Protein AF-A0A1X6ZUG3-F1 (afdb_monomer_lite)

Sequence (364 aa):
MKVMSLITLRLLAGAFVFAASTVAAQAQDGYLNTCEPVDIFDECQDLALRYYAGSAPFPYDPERAEALRSTVLKYALAECGLDFSMTDSCGKARDLIVQRYGRILPSTGLVTTGAQELLALRDLTEIGCDQSNPLACIARARFDYDTGMLLYRTQIARQSGDDPAEVTKVYEAEYAAYLGKAKTAAQLYQTRLNEDCNNEETSTCVLRDEMKQLLLDLETNNLRASSVLYPSFLDACLQGQTNNCVKLVSNIATLGLDHLPENGDAPQVVAARFERECKAGNGPACFSVALLLTTQERNSEDFYNLSCQMGVPHGCEAVAWQAYVRYSEAPAPETLAVATSLLQKACNMGRNVPCHVLEHLPAN

pLDDT: mean 87.13, std 14.44, range [37.66, 98.5]

Structure (mmCIF, N/CA/C/O backbone):
data_AF-A0A1X6ZUG3-F1
#
_entry.id   AF-A0A1X6ZUG3-F1
#
loop_
_atom_site.group_PDB
_atom_site.id
_atom_site.type_symbol
_atom_site.label_atom_id
_atom_site.label_alt_id
_atom_site.label_comp_id
_atom_site.label_asym_id
_atom_site.label_entity_id
_atom_site.label_seq_id
_atom_site.pdbx_PDB_ins_code
_atom_site.Cartn_x
_atom_site.Cartn_y
_atom_site.Cartn_z
_atom_site.occupancy
_atom_site.B_iso_or_equiv
_atom_site.auth_seq_id
_atom_site.auth_comp_id
_atom_site.auth_asym_id
_atom_site.auth_atom_id
_atom_site.pdbx_PDB_model_num
ATOM 1 N N . MET A 1 1 ? 44.163 -64.748 -0.783 1.00 42.44 1 MET A N 1
ATOM 2 C CA . MET A 1 1 ? 44.561 -63.880 -1.913 1.00 42.44 1 MET A CA 1
ATOM 3 C C . MET A 1 1 ? 43.567 -64.058 -3.051 1.00 42.44 1 MET A C 1
ATOM 5 O O . MET A 1 1 ? 43.618 -65.067 -3.739 1.00 42.44 1 MET A O 1
ATOM 9 N N . LYS A 1 2 ? 42.626 -63.123 -3.208 1.00 40.62 2 LYS A N 1
ATOM 10 C CA . LYS A 1 2 ? 41.785 -62.988 -4.404 1.00 40.62 2 LYS A CA 1
ATOM 11 C C . LYS A 1 2 ? 41.587 -61.496 -4.646 1.00 40.62 2 LYS A C 1
ATOM 13 O O . LYS A 1 2 ? 41.140 -60.776 -3.762 1.00 40.62 2 LYS A O 1
ATOM 18 N N . VAL A 1 3 ? 42.046 -61.073 -5.814 1.00 40.16 3 VAL A N 1
ATOM 19 C CA . VAL A 1 3 ? 42.086 -59.704 -6.324 1.00 40.16 3 VAL A CA 1
ATOM 20 C C . VAL A 1 3 ? 40.660 -59.289 -6.696 1.00 40.16 3 VAL A C 1
ATOM 22 O O . VAL A 1 3 ? 40.028 -59.980 -7.493 1.00 40.16 3 VAL A O 1
ATOM 25 N N . MET A 1 4 ? 40.146 -58.197 -6.119 1.00 40.03 4 MET A N 1
ATOM 26 C CA . MET A 1 4 ? 38.913 -57.553 -6.590 1.00 40.03 4 MET A CA 1
ATOM 27 C C . MET A 1 4 ? 39.253 -56.479 -7.623 1.00 40.03 4 MET A C 1
ATOM 29 O O . MET A 1 4 ? 40.158 -55.668 -7.446 1.00 40.03 4 MET A O 1
ATOM 33 N N . SER A 1 5 ? 38.523 -56.572 -8.727 1.00 50.97 5 SER A N 1
ATOM 34 C CA . SER A 1 5 ? 38.675 -55.858 -9.986 1.00 50.97 5 SER A CA 1
ATOM 35 C C . SER A 1 5 ? 38.064 -54.453 -9.904 1.00 50.97 5 SER A C 1
ATOM 37 O O . SER A 1 5 ? 36.947 -54.298 -9.411 1.00 50.97 5 SER A O 1
ATOM 39 N N . LEU A 1 6 ? 38.795 -53.443 -10.393 1.00 42.34 6 LEU A N 1
ATOM 40 C CA . LEU A 1 6 ? 38.289 -52.088 -10.623 1.00 42.34 6 LEU A CA 1
ATOM 41 C C . LEU A 1 6 ? 37.300 -52.102 -11.797 1.00 42.34 6 LEU A C 1
ATOM 43 O O . LEU A 1 6 ? 37.685 -52.387 -12.931 1.00 42.34 6 LEU A O 1
ATOM 47 N N . ILE A 1 7 ? 36.046 -51.733 -11.532 1.00 48.62 7 ILE A N 1
ATOM 48 C CA . ILE A 1 7 ? 35.046 -51.447 -12.564 1.00 48.62 7 ILE A CA 1
ATOM 49 C C . ILE A 1 7 ? 35.116 -49.961 -12.924 1.00 48.62 7 ILE A C 1
ATOM 51 O O . ILE A 1 7 ? 35.068 -49.076 -12.074 1.00 48.62 7 ILE A O 1
ATOM 55 N N . THR A 1 8 ? 35.255 -49.726 -14.222 1.00 42.12 8 THR A N 1
ATOM 56 C CA . THR A 1 8 ? 35.372 -48.445 -14.914 1.00 42.12 8 THR A CA 1
ATOM 57 C C . THR A 1 8 ? 34.005 -47.752 -14.975 1.00 42.12 8 THR A C 1
ATOM 59 O O . THR A 1 8 ? 33.073 -48.279 -15.581 1.00 42.12 8 THR A O 1
ATOM 62 N N . LEU A 1 9 ? 33.874 -46.563 -14.379 1.00 40.09 9 LEU A N 1
ATOM 63 C CA . LEU A 1 9 ? 32.670 -45.732 -14.473 1.00 40.09 9 LEU A CA 1
ATOM 64 C C . LEU A 1 9 ? 32.754 -44.867 -15.745 1.00 40.09 9 LEU A C 1
ATOM 66 O O . LEU A 1 9 ? 33.581 -43.962 -15.840 1.00 40.09 9 LEU A O 1
ATOM 70 N N . ARG A 1 10 ? 31.932 -45.181 -16.754 1.00 43.72 10 ARG A N 1
ATOM 71 C CA . ARG A 1 10 ? 31.784 -44.380 -17.980 1.00 43.72 10 ARG A CA 1
ATOM 72 C C . ARG A 1 10 ? 30.875 -43.176 -17.714 1.00 43.72 10 ARG A C 1
ATOM 74 O O . ARG A 1 10 ? 29.725 -43.345 -17.323 1.00 43.72 10 ARG A O 1
ATOM 81 N N . LEU A 1 11 ? 31.400 -41.982 -17.988 1.00 38.03 11 LEU A N 1
ATOM 82 C CA . LEU A 1 11 ? 30.669 -40.720 -18.109 1.00 38.03 11 LEU A CA 1
ATOM 83 C C . LEU A 1 11 ? 29.661 -40.794 -19.269 1.00 38.03 11 LEU A C 1
ATOM 85 O O . LEU A 1 11 ? 30.057 -40.945 -20.424 1.00 38.03 11 LEU A O 1
ATOM 89 N N . LEU A 1 12 ? 28.372 -40.652 -18.961 1.00 38.16 12 LEU A N 1
ATOM 90 C CA . LEU A 1 12 ? 27.320 -40.319 -19.921 1.00 38.16 12 LEU A CA 1
ATOM 91 C C . LEU A 1 12 ? 26.983 -38.835 -19.747 1.00 38.16 12 LEU A C 1
ATOM 93 O O . LEU A 1 12 ? 26.253 -38.456 -18.836 1.00 38.16 12 LEU A O 1
ATOM 97 N N . ALA A 1 13 ? 27.540 -37.999 -20.621 1.00 37.66 13 ALA A N 1
ATOM 98 C CA . ALA A 1 13 ? 27.093 -36.627 -20.815 1.00 37.66 13 ALA A CA 1
ATOM 99 C C . ALA A 1 13 ? 25.800 -36.661 -21.646 1.00 37.66 13 ALA A C 1
ATOM 101 O O . ALA A 1 13 ? 25.836 -36.760 -22.871 1.00 37.66 13 ALA A O 1
ATOM 102 N N . GLY A 1 14 ? 24.655 -36.664 -20.963 1.00 39.09 14 GLY A N 1
ATOM 103 C CA . GLY A 1 14 ? 23.343 -36.503 -21.582 1.00 39.09 14 GLY A CA 1
ATOM 104 C C . GLY A 1 14 ? 23.053 -35.024 -21.825 1.00 39.09 14 GLY A C 1
ATOM 105 O O . GLY A 1 14 ? 23.041 -34.232 -20.886 1.00 39.09 14 GLY A O 1
ATOM 106 N N . ALA A 1 15 ? 22.830 -34.657 -23.084 1.00 39.66 15 ALA A N 1
ATOM 107 C CA . ALA A 1 15 ? 22.363 -33.336 -23.477 1.00 39.66 15 ALA A CA 1
ATOM 108 C C . ALA A 1 15 ? 20.931 -33.109 -22.959 1.00 39.66 15 ALA A C 1
ATOM 110 O O . ALA A 1 15 ? 19.980 -33.693 -23.477 1.00 39.66 15 ALA A O 1
ATOM 111 N N . PHE A 1 16 ? 20.775 -32.259 -21.943 1.00 40.53 16 PHE A N 1
ATOM 112 C CA . PHE A 1 16 ? 19.480 -31.693 -21.567 1.00 40.53 16 PHE A CA 1
ATOM 113 C C . PHE A 1 16 ? 19.162 -30.538 -22.519 1.00 40.53 16 PHE A C 1
ATOM 115 O O . PHE A 1 16 ? 19.679 -29.431 -22.380 1.00 40.53 16 PHE A O 1
ATOM 122 N N . VAL A 1 17 ? 18.321 -30.808 -23.515 1.00 39.44 17 VAL A N 1
ATOM 123 C CA . VAL A 1 17 ? 17.670 -29.765 -24.311 1.00 39.44 17 VAL A CA 1
ATOM 124 C C . VAL A 1 17 ? 16.507 -29.235 -23.475 1.00 39.44 17 VAL A C 1
ATOM 126 O O . VAL A 1 17 ? 15.520 -29.935 -23.258 1.00 39.44 17 VAL A O 1
ATOM 129 N N . PHE A 1 18 ? 16.647 -28.014 -22.961 1.00 39.56 18 PHE A N 1
ATOM 130 C CA . PHE A 1 18 ? 15.593 -27.311 -22.235 1.00 39.56 18 PHE A CA 1
ATOM 131 C C . PHE A 1 18 ? 14.437 -26.972 -23.187 1.00 39.56 18 PHE A C 1
ATOM 133 O O . PHE A 1 18 ? 14.522 -26.039 -23.982 1.00 39.56 18 PHE A O 1
ATOM 140 N N . ALA A 1 19 ? 13.333 -27.710 -23.083 1.00 43.97 19 ALA A N 1
ATOM 141 C CA . ALA A 1 19 ? 12.034 -27.298 -23.605 1.00 43.97 19 ALA A CA 1
ATOM 142 C C . ALA A 1 19 ? 11.442 -26.217 -22.676 1.00 43.97 19 ALA A C 1
ATOM 144 O O . ALA A 1 19 ? 10.581 -26.496 -21.849 1.00 43.97 19 ALA A O 1
ATOM 145 N N . ALA A 1 20 ? 11.964 -24.989 -22.752 1.00 47.78 20 ALA A N 1
ATOM 146 C CA . ALA A 1 20 ? 11.570 -23.881 -21.871 1.00 47.78 20 ALA A CA 1
ATOM 147 C C . ALA A 1 20 ? 10.331 -23.097 -22.357 1.00 47.78 20 ALA A C 1
ATOM 149 O O . ALA A 1 20 ? 9.843 -22.222 -21.650 1.00 47.78 20 ALA A O 1
ATOM 150 N N . SER A 1 21 ? 9.800 -23.387 -23.548 1.00 47.16 21 SER A N 1
ATOM 151 C CA . SER A 1 21 ? 8.773 -22.553 -24.190 1.00 47.16 21 SER A CA 1
ATOM 152 C C . SER A 1 21 ? 7.318 -22.957 -23.916 1.00 47.16 21 SER A C 1
ATOM 154 O O . SER A 1 21 ? 6.428 -22.165 -24.204 1.00 47.16 21 SER A O 1
ATOM 156 N N . THR A 1 22 ? 7.035 -24.132 -23.341 1.00 47.56 22 THR A N 1
ATOM 157 C CA . THR A 1 22 ? 5.644 -24.576 -23.092 1.00 47.56 22 THR A CA 1
ATOM 158 C C . THR A 1 22 ? 5.130 -24.297 -21.679 1.00 47.56 22 THR A C 1
ATOM 160 O O . THR A 1 22 ? 3.924 -24.332 -21.464 1.00 47.56 22 THR A O 1
ATOM 163 N N . VAL A 1 23 ? 6.007 -23.990 -20.717 1.00 49.47 23 VAL A N 1
ATOM 164 C CA . VAL A 1 23 ? 5.601 -23.726 -19.320 1.00 49.47 23 VAL A CA 1
ATOM 165 C C . VAL A 1 23 ? 5.046 -22.305 -19.149 1.00 49.47 23 VAL A C 1
ATOM 167 O O . VAL A 1 23 ? 4.127 -22.096 -18.366 1.00 49.47 23 VAL A O 1
ATOM 170 N N . ALA A 1 24 ? 5.536 -21.336 -19.930 1.00 49.69 24 ALA A N 1
ATOM 171 C CA . ALA A 1 24 ? 5.098 -19.941 -19.834 1.00 49.69 24 ALA A CA 1
ATOM 172 C C . ALA A 1 24 ? 3.637 -19.730 -20.284 1.00 49.69 24 ALA A C 1
ATOM 174 O O . ALA A 1 24 ? 2.916 -18.951 -19.669 1.00 49.69 24 ALA A O 1
ATOM 175 N N . ALA A 1 25 ? 3.176 -20.462 -21.305 1.00 51.16 25 ALA A N 1
ATOM 176 C CA . ALA A 1 25 ? 1.808 -20.328 -21.815 1.00 51.16 25 ALA A CA 1
ATOM 177 C C . ALA A 1 25 ? 0.754 -20.915 -20.856 1.00 51.16 25 ALA A C 1
ATOM 179 O O . ALA A 1 25 ? -0.305 -20.329 -20.679 1.00 51.16 25 ALA A O 1
ATOM 180 N N . GLN A 1 26 ? 1.052 -22.031 -20.178 1.00 50.94 26 GLN A N 1
ATOM 181 C CA . GLN A 1 26 ? 0.139 -22.606 -19.177 1.00 50.94 26 GLN A CA 1
ATOM 182 C C . GLN A 1 26 ? 0.082 -21.800 -17.873 1.00 50.94 26 GLN A C 1
ATOM 184 O O . GLN A 1 26 ? -0.910 -21.885 -17.156 1.00 50.94 26 GLN A O 1
ATOM 189 N N . ALA A 1 27 ? 1.119 -21.017 -17.564 1.00 52.41 27 ALA A N 1
ATOM 190 C CA . ALA A 1 27 ? 1.093 -20.115 -16.419 1.00 52.41 27 ALA A CA 1
ATOM 191 C C . ALA A 1 27 ? 0.122 -18.941 -16.654 1.00 52.41 27 ALA A C 1
ATOM 193 O O . ALA A 1 27 ? -0.611 -18.579 -15.740 1.00 52.41 27 ALA A O 1
ATOM 194 N N . GLN A 1 28 ? 0.039 -18.404 -17.880 1.00 53.06 28 GLN A N 1
ATOM 195 C CA . GLN A 1 28 ? -0.823 -17.258 -18.214 1.00 53.06 28 GLN A CA 1
ATOM 196 C C . GLN A 1 28 ? -2.326 -17.534 -18.038 1.00 53.06 28 GLN A C 1
ATOM 198 O O . GLN A 1 28 ? -3.043 -16.656 -17.558 1.00 53.06 28 GLN A O 1
ATOM 203 N N . ASP A 1 29 ? -2.793 -18.758 -18.308 1.00 57.91 29 ASP A N 1
ATOM 204 C CA . ASP A 1 29 ? -4.196 -19.144 -18.072 1.00 57.91 29 ASP A CA 1
ATOM 205 C C . ASP A 1 29 ? -4.592 -19.084 -16.584 1.00 57.91 29 ASP A C 1
ATOM 207 O O . ASP A 1 29 ? -5.758 -18.857 -16.256 1.00 57.91 29 ASP A O 1
ATOM 211 N N . GLY A 1 30 ? -3.622 -19.239 -15.673 1.00 61.00 30 GLY A N 1
ATOM 212 C CA . GLY A 1 30 ? -3.831 -19.088 -14.233 1.00 61.00 30 GLY A CA 1
ATOM 213 C C . GLY A 1 30 ? -3.997 -17.631 -13.792 1.00 61.00 30 GLY A C 1
ATOM 214 O O . GLY A 1 30 ? -4.792 -17.363 -12.896 1.00 61.00 30 GLY A O 1
ATOM 215 N N . TYR A 1 31 ? -3.307 -16.689 -14.444 1.00 63.59 31 TYR A N 1
ATOM 216 C CA . TYR A 1 31 ? -3.290 -15.269 -14.059 1.00 63.59 31 TYR A CA 1
ATOM 217 C C . TYR A 1 31 ? -4.442 -14.448 -14.642 1.00 63.59 31 TYR A C 1
ATOM 219 O O . TYR A 1 31 ? -4.745 -13.374 -14.130 1.00 63.59 31 TYR A O 1
ATOM 227 N N . LEU A 1 32 ? -5.149 -14.961 -15.653 1.00 58.78 32 LEU A N 1
ATOM 228 C CA . LEU A 1 32 ? -6.260 -14.258 -16.306 1.00 58.78 32 LEU A CA 1
ATOM 229 C C . LEU A 1 32 ? -7.333 -13.750 -15.319 1.00 58.78 32 LEU A C 1
ATOM 231 O O . LEU A 1 32 ? -7.985 -12.751 -15.604 1.00 58.78 32 LEU A O 1
ATOM 235 N N . ASN A 1 33 ? -7.482 -14.339 -14.128 1.00 60.38 33 ASN A N 1
ATOM 236 C CA . ASN A 1 33 ? -8.426 -13.855 -13.107 1.00 60.38 33 ASN A CA 1
ATOM 237 C C . ASN A 1 33 ? 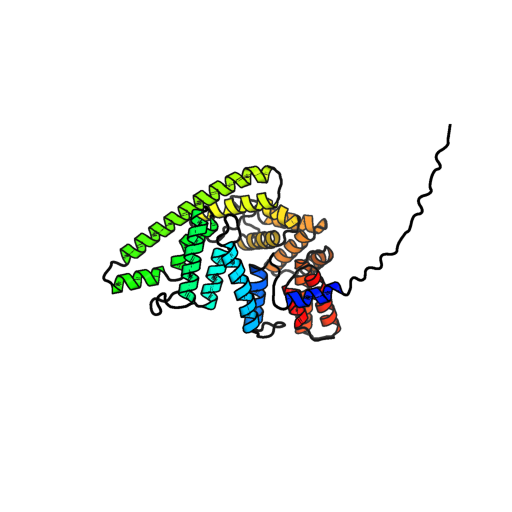-7.851 -13.773 -11.687 1.00 60.38 33 ASN A C 1
ATOM 239 O O . ASN A 1 33 ? -8.613 -13.681 -10.724 1.00 60.38 33 ASN A O 1
ATOM 243 N N . THR A 1 34 ? -6.532 -13.838 -11.525 1.00 70.06 34 THR A N 1
ATOM 244 C CA . THR A 1 34 ? -5.915 -13.855 -10.194 1.00 70.06 34 THR A CA 1
ATOM 245 C C . THR A 1 34 ? -4.658 -13.017 -10.192 1.00 70.06 34 THR A C 1
ATOM 247 O O . THR A 1 34 ? -3.954 -12.986 -11.194 1.00 70.06 34 THR A O 1
ATOM 250 N N . CYS A 1 35 ? -4.323 -12.432 -9.051 1.00 76.62 35 CYS A N 1
ATOM 251 C CA . CYS A 1 35 ? -2.963 -11.962 -8.825 1.00 76.62 35 CYS A CA 1
ATOM 252 C C . CYS A 1 35 ? -2.270 -12.880 -7.832 1.00 76.62 35 CYS A C 1
ATOM 254 O O . CYS A 1 35 ? -2.907 -13.567 -7.025 1.00 76.62 35 CYS A O 1
ATOM 256 N N . GLU A 1 36 ? -0.949 -12.892 -7.920 1.00 72.94 36 GLU A N 1
ATOM 257 C CA . GLU A 1 36 ? -0.111 -13.661 -7.020 1.00 72.94 36 GLU A CA 1
ATOM 258 C C . GLU A 1 36 ? -0.268 -13.172 -5.560 1.00 72.94 36 GLU A C 1
ATOM 260 O O . GLU A 1 36 ? -0.398 -11.967 -5.330 1.00 72.94 36 GLU A O 1
ATOM 265 N N . PRO A 1 37 ? -0.256 -14.070 -4.551 1.00 64.44 37 PRO A N 1
ATOM 266 C CA . PRO A 1 37 ? -0.504 -13.696 -3.155 1.00 64.44 37 PRO A CA 1
ATOM 267 C C . PRO A 1 37 ? 0.488 -12.680 -2.575 1.00 64.44 37 PRO A C 1
ATOM 269 O O . PRO A 1 37 ? 0.145 -11.970 -1.636 1.00 64.44 37 PRO A O 1
ATOM 272 N N . VAL A 1 38 ? 1.711 -12.620 -3.112 1.00 68.69 38 VAL A N 1
ATOM 273 C CA . VAL A 1 38 ? 2.834 -11.880 -2.511 1.00 68.69 38 VAL A CA 1
ATOM 274 C C . VAL A 1 38 ? 2.621 -10.361 -2.547 1.00 68.69 38 VAL A C 1
ATOM 276 O O . VAL A 1 38 ? 2.962 -9.691 -1.579 1.00 68.69 38 VAL A O 1
ATOM 279 N N . ASP A 1 39 ? 1.973 -9.836 -3.592 1.00 75.25 39 ASP A N 1
ATOM 280 C CA . ASP A 1 39 ? 1.662 -8.403 -3.752 1.00 75.25 39 ASP A CA 1
ATOM 281 C C . ASP A 1 39 ? 0.156 -8.168 -3.990 1.00 75.25 39 ASP A C 1
ATOM 283 O O . ASP A 1 39 ? -0.266 -7.199 -4.629 1.00 75.25 39 ASP A O 1
ATOM 287 N N . ILE A 1 40 ? -0.679 -9.068 -3.452 1.00 83.00 40 ILE A N 1
ATOM 288 C CA . ILE A 1 40 ? -2.124 -9.116 -3.710 1.00 83.00 40 ILE A CA 1
ATOM 289 C C . ILE A 1 40 ? -2.836 -7.802 -3.398 1.00 83.00 40 ILE A C 1
ATOM 291 O O . ILE A 1 40 ? -3.798 -7.449 -4.068 1.00 83.00 40 ILE A O 1
ATOM 295 N N . PHE A 1 41 ? -2.386 -7.056 -2.394 1.00 85.38 41 PHE A N 1
ATOM 296 C CA . PHE A 1 41 ? -3.057 -5.821 -2.024 1.00 85.38 41 PHE A CA 1
ATOM 297 C C . PHE A 1 41 ? -2.824 -4.705 -3.028 1.00 85.38 41 PHE A C 1
ATOM 299 O O . PHE A 1 41 ? -3.785 -4.100 -3.485 1.00 85.38 41 PHE A O 1
ATOM 306 N N . ASP A 1 42 ? -1.568 -4.433 -3.362 1.00 85.81 42 ASP A N 1
ATOM 307 C CA . ASP A 1 42 ? -1.231 -3.223 -4.101 1.00 85.81 42 ASP A CA 1
ATOM 308 C C . ASP A 1 42 ? -1.388 -3.465 -5.611 1.00 85.81 42 ASP A C 1
ATOM 310 O O . ASP A 1 42 ? -2.009 -2.655 -6.301 1.00 85.81 42 ASP A O 1
ATOM 314 N N . GLU A 1 43 ? -0.948 -4.622 -6.126 1.00 89.19 43 GLU A N 1
ATOM 315 C CA . GLU A 1 43 ? -1.065 -4.933 -7.555 1.00 89.19 43 GLU A CA 1
ATOM 316 C C . GLU A 1 43 ? -2.500 -5.271 -7.978 1.00 89.19 43 GLU A C 1
ATOM 318 O O . GLU A 1 43 ? -2.980 -4.726 -8.974 1.00 89.19 43 GLU A O 1
ATOM 323 N N . CYS A 1 44 ? -3.230 -6.125 -7.243 1.00 90.81 44 CYS A N 1
ATOM 324 C CA . CYS A 1 44 ? -4.612 -6.431 -7.640 1.00 90.81 44 CYS A CA 1
ATOM 325 C C . CYS A 1 44 ? -5.526 -5.221 -7.517 1.00 90.81 44 CYS A C 1
ATOM 327 O O . CYS A 1 44 ? -6.456 -5.081 -8.311 1.00 90.81 44 CYS A O 1
ATOM 329 N N . GLN A 1 45 ? -5.328 -4.385 -6.495 1.00 90.38 45 GLN A N 1
ATOM 330 C CA . GLN A 1 45 ? -6.156 -3.201 -6.325 1.00 90.38 45 GLN A CA 1
ATOM 331 C C . GLN A 1 45 ? -5.896 -2.198 -7.453 1.00 90.38 45 GLN A C 1
ATOM 333 O O . GLN A 1 45 ? -6.863 -1.652 -7.990 1.00 90.38 45 GLN A O 1
ATOM 338 N N . ASP A 1 46 ? -4.634 -2.011 -7.860 1.00 91.75 46 ASP A N 1
ATOM 339 C CA . ASP A 1 46 ? -4.282 -1.204 -9.035 1.00 91.75 46 ASP A CA 1
ATOM 340 C C . ASP A 1 46 ? -4.918 -1.776 -10.313 1.00 91.75 46 ASP A C 1
ATOM 342 O O . ASP A 1 46 ? -5.604 -1.062 -11.045 1.00 91.75 46 ASP A O 1
ATOM 346 N N . LEU A 1 47 ? -4.805 -3.087 -10.545 1.00 93.81 47 LEU A N 1
ATOM 347 C CA . LEU A 1 47 ? -5.445 -3.762 -11.680 1.00 93.81 47 LEU A CA 1
ATOM 348 C C . LEU A 1 47 ? -6.965 -3.587 -11.683 1.00 93.81 47 LEU A C 1
ATOM 350 O O . LEU A 1 47 ? -7.548 -3.216 -12.703 1.00 93.81 47 LEU A O 1
ATOM 354 N N . ALA A 1 48 ? -7.616 -3.800 -10.540 1.00 93.69 48 ALA A N 1
ATOM 355 C CA . ALA A 1 48 ? -9.051 -3.609 -10.408 1.00 93.69 48 ALA A CA 1
ATOM 356 C C . ALA A 1 48 ? -9.460 -2.161 -10.696 1.00 93.69 48 ALA A C 1
ATOM 358 O O . ALA A 1 48 ? -10.492 -1.922 -11.322 1.00 93.69 48 ALA A O 1
ATOM 359 N N . LEU A 1 49 ? -8.663 -1.181 -10.260 1.00 93.56 49 LEU A N 1
ATOM 360 C CA . LEU A 1 49 ? -8.901 0.223 -10.572 1.00 93.56 49 LEU A CA 1
ATOM 361 C C . LEU A 1 49 ? -8.766 0.494 -12.075 1.00 93.56 49 LEU A C 1
ATOM 363 O O . LEU A 1 49 ? -9.619 1.180 -12.635 1.00 93.56 49 LEU A O 1
ATOM 367 N N . ARG A 1 50 ? -7.752 -0.069 -12.738 1.00 95.12 50 ARG A N 1
ATOM 368 C CA . ARG A 1 50 ? -7.532 0.096 -14.184 1.00 95.12 50 ARG A CA 1
ATOM 369 C C . ARG A 1 50 ? -8.660 -0.498 -15.021 1.00 95.12 50 ARG A C 1
ATOM 371 O O . ARG A 1 50 ? -9.165 0.202 -15.895 1.00 95.12 50 ARG A O 1
ATOM 378 N N . TYR A 1 51 ? -9.106 -1.719 -14.717 1.00 95.81 51 TYR A N 1
ATOM 379 C CA . TYR A 1 51 ? -10.266 -2.336 -15.379 1.00 95.81 51 TYR A CA 1
ATOM 380 C C . TYR A 1 51 ? -11.561 -1.567 -15.104 1.00 95.81 51 TYR A C 1
ATOM 382 O O . TYR A 1 51 ? -12.362 -1.351 -16.009 1.00 95.81 51 TYR A O 1
ATOM 390 N N . TYR A 1 52 ? -11.752 -1.083 -13.875 1.00 94.94 52 TYR A N 1
ATOM 391 C CA . TYR A 1 52 ? -12.906 -0.252 -13.541 1.00 94.94 52 TYR A CA 1
ATOM 392 C C . TYR A 1 52 ? -12.883 1.106 -14.261 1.00 94.94 52 TYR A C 1
ATOM 394 O O . TYR A 1 52 ? -13.936 1.657 -14.558 1.00 94.94 52 TYR A O 1
ATOM 402 N N . ALA A 1 53 ? -11.706 1.669 -14.534 1.00 96.00 53 ALA A N 1
ATOM 403 C CA . ALA A 1 53 ? -11.567 2.946 -15.229 1.00 96.00 53 ALA A CA 1
ATOM 404 C C . ALA A 1 53 ? -11.541 2.812 -16.763 1.00 96.00 53 ALA A C 1
ATOM 406 O O . ALA A 1 53 ? -11.790 3.797 -17.455 1.00 96.00 53 ALA A O 1
ATOM 407 N N . GLY A 1 54 ? -11.237 1.625 -17.300 1.00 96.12 54 GLY A N 1
ATOM 408 C CA . GLY A 1 54 ? -10.941 1.448 -18.724 1.00 96.12 54 GLY A CA 1
ATOM 409 C C . GLY A 1 54 ? -9.680 2.199 -19.161 1.00 96.12 54 GLY A C 1
ATOM 410 O O . GLY A 1 54 ? -9.635 2.776 -20.249 1.00 96.12 54 GLY A O 1
ATOM 411 N N . SER A 1 55 ? -8.675 2.263 -18.283 1.00 93.88 55 SER A N 1
ATOM 412 C CA . SER A 1 55 ? -7.418 2.963 -18.553 1.00 93.88 55 SER A CA 1
ATOM 413 C C . SER A 1 55 ? -6.580 2.165 -19.547 1.00 93.88 55 SER A C 1
ATOM 415 O O . SER A 1 55 ? -6.014 1.144 -19.169 1.00 93.88 55 SER A O 1
ATOM 417 N N . ALA A 1 56 ? -6.458 2.633 -20.794 1.00 93.06 56 ALA A N 1
ATOM 418 C CA . ALA A 1 56 ? -5.697 1.942 -21.839 1.00 93.06 56 ALA A CA 1
ATOM 419 C C . ALA A 1 56 ? -4.308 1.473 -21.339 1.00 93.06 56 ALA A C 1
ATOM 421 O O . ALA A 1 56 ? -3.598 2.253 -20.697 1.00 93.06 56 ALA A O 1
ATOM 422 N N . PRO A 1 57 ? -3.893 0.225 -21.628 1.00 94.25 57 PRO A N 1
ATOM 423 C CA . PRO A 1 57 ? -4.525 -0.744 -22.534 1.00 94.25 57 PRO A CA 1
ATOM 424 C C . PRO A 1 57 ? -5.677 -1.548 -21.916 1.00 94.25 57 PRO A C 1
ATOM 426 O O . PRO A 1 57 ? -6.284 -2.354 -22.609 1.00 94.25 57 PRO A O 1
ATOM 429 N N . PHE A 1 58 ? -5.992 -1.349 -20.637 1.00 95.06 58 PHE A N 1
ATOM 430 C CA . PHE A 1 58 ? -7.036 -2.107 -19.960 1.00 95.06 58 PHE A CA 1
ATOM 431 C C . PHE A 1 58 ? -8.420 -1.676 -20.473 1.00 95.06 58 PHE A C 1
ATOM 433 O O . PHE A 1 58 ? -8.745 -0.486 -20.401 1.00 95.06 58 PHE A O 1
ATOM 440 N N . PRO A 1 59 ? -9.252 -2.600 -20.989 1.00 95.50 59 PRO A N 1
ATOM 441 C CA . PRO A 1 59 ? -10.626 -2.281 -21.345 1.00 95.50 59 PRO A CA 1
ATOM 442 C C . PRO A 1 59 ? -11.441 -1.961 -20.088 1.00 95.50 59 PRO A C 1
ATOM 444 O O . PRO A 1 59 ? -11.100 -2.381 -18.981 1.00 95.50 59 PRO A O 1
ATOM 447 N N . TYR A 1 60 ? -12.544 -1.231 -20.263 1.00 97.00 60 TYR A N 1
ATOM 448 C CA . TYR A 1 60 ? -13.532 -1.088 -19.198 1.00 97.00 60 TYR A CA 1
ATOM 449 C C . TYR A 1 60 ? -14.205 -2.444 -18.956 1.00 97.00 60 TYR A C 1
ATOM 451 O O . TYR A 1 60 ? -14.978 -2.910 -19.793 1.00 97.00 60 TYR A O 1
ATOM 459 N N . ASP A 1 61 ? -13.892 -3.065 -17.822 1.00 96.12 61 ASP A N 1
ATOM 460 C CA . ASP A 1 61 ? -14.385 -4.384 -17.421 1.00 96.12 61 ASP A CA 1
ATOM 461 C C . ASP A 1 61 ? -14.733 -4.377 -15.918 1.00 96.12 61 ASP A C 1
ATOM 463 O O . ASP A 1 61 ? -13.908 -4.721 -15.061 1.00 96.12 61 ASP A O 1
ATOM 467 N N . PRO A 1 62 ? -15.946 -3.921 -15.555 1.00 94.69 62 PRO A N 1
ATOM 468 C CA . PRO A 1 62 ? -16.351 -3.813 -14.158 1.00 94.69 62 PRO A CA 1
ATOM 469 C C . PRO A 1 62 ? -16.537 -5.179 -13.482 1.00 94.69 62 PRO A C 1
ATOM 471 O O . PRO A 1 62 ? -16.376 -5.263 -12.266 1.00 94.69 62 PRO A O 1
ATOM 474 N N . GLU A 1 63 ? -16.849 -6.241 -14.233 1.00 94.12 63 GLU A N 1
ATOM 475 C CA . GLU A 1 63 ? -17.001 -7.593 -13.681 1.00 94.12 63 GLU A CA 1
ATOM 476 C C . GLU A 1 63 ? -15.643 -8.156 -13.256 1.00 94.12 63 GLU A C 1
ATOM 478 O O . GLU A 1 63 ? -15.492 -8.628 -12.126 1.00 94.12 63 GLU A O 1
ATOM 483 N N . ARG A 1 64 ? -14.623 -8.024 -14.111 1.00 93.06 64 ARG A N 1
ATOM 484 C CA . ARG A 1 64 ? -13.252 -8.425 -13.779 1.00 93.06 64 ARG A CA 1
ATOM 485 C C . ARG A 1 64 ? -12.660 -7.579 -12.659 1.00 93.06 64 ARG A C 1
ATOM 487 O O . ARG A 1 64 ? -12.032 -8.121 -11.750 1.00 93.06 64 ARG A O 1
ATOM 494 N N . ALA A 1 65 ? -12.905 -6.267 -12.670 1.00 93.06 65 ALA A N 1
ATOM 495 C CA . ALA A 1 65 ? -12.519 -5.390 -11.567 1.00 93.06 65 ALA A CA 1
ATOM 496 C C . ALA A 1 65 ? -13.128 -5.846 -10.229 1.00 93.06 65 ALA A C 1
ATOM 498 O O . ALA A 1 65 ? -12.441 -5.861 -9.206 1.00 93.06 65 ALA A O 1
ATOM 499 N N . GLU A 1 66 ? -14.402 -6.244 -10.229 1.00 91.75 66 GLU A N 1
ATOM 500 C CA . GLU A 1 66 ? -15.086 -6.738 -9.035 1.00 91.75 66 GLU A CA 1
ATOM 501 C C . GLU A 1 66 ? -14.561 -8.108 -8.579 1.00 91.75 66 GLU A C 1
ATOM 503 O O . GLU A 1 66 ? -14.382 -8.329 -7.380 1.00 91.75 66 GLU A O 1
ATOM 508 N N . ALA A 1 67 ? -14.234 -9.009 -9.510 1.00 91.44 67 ALA A N 1
ATOM 509 C CA . ALA A 1 67 ? -13.606 -10.293 -9.192 1.00 91.44 67 ALA A CA 1
ATOM 510 C C . ALA A 1 67 ? -12.234 -10.111 -8.513 1.00 91.44 67 ALA A C 1
ATOM 512 O O . ALA A 1 67 ? -11.947 -10.753 -7.495 1.00 91.44 67 ALA A O 1
ATOM 513 N N . LEU A 1 68 ? -11.415 -9.184 -9.023 1.00 91.25 68 LEU A N 1
ATOM 514 C CA . LEU A 1 68 ? -10.134 -8.815 -8.418 1.00 91.25 68 LEU A CA 1
ATOM 515 C C . LEU A 1 68 ? -10.336 -8.212 -7.019 1.00 91.25 68 LEU A C 1
ATOM 517 O O . LEU A 1 68 ? -9.752 -8.709 -6.058 1.00 91.25 68 LEU A O 1
ATOM 521 N N . ARG A 1 69 ? -11.227 -7.220 -6.857 1.00 91.38 69 ARG A N 1
ATOM 522 C CA . ARG A 1 69 ? -11.538 -6.621 -5.538 1.00 91.38 69 ARG A CA 1
ATOM 523 C C . ARG A 1 69 ? -12.035 -7.646 -4.529 1.00 91.38 69 ARG A C 1
ATOM 525 O O . ARG A 1 69 ? -11.598 -7.628 -3.383 1.00 91.38 69 ARG A O 1
ATOM 532 N N . SER A 1 70 ? -12.923 -8.545 -4.946 1.00 90.81 70 SER A N 1
ATOM 533 C CA . SER A 1 70 ? -13.448 -9.610 -4.089 1.00 90.81 70 SER A CA 1
ATOM 534 C C . SER A 1 70 ? -12.343 -10.576 -3.644 1.00 90.81 70 SER A C 1
ATOM 536 O O . SER A 1 70 ? -12.347 -11.031 -2.500 1.00 90.81 70 SER A O 1
ATOM 538 N N . THR A 1 71 ? -11.357 -10.840 -4.507 1.00 90.00 71 THR A N 1
ATOM 539 C CA . THR A 1 71 ? -10.173 -11.643 -4.167 1.00 90.00 71 THR A CA 1
ATOM 540 C C . THR A 1 71 ? -9.298 -10.941 -3.126 1.00 90.00 71 THR A C 1
ATOM 542 O O . THR A 1 71 ? -8.968 -11.553 -2.108 1.00 90.00 71 THR A O 1
ATOM 545 N N . VAL A 1 72 ? -9.004 -9.646 -3.313 1.00 91.00 72 VAL A N 1
ATOM 546 C CA . VAL A 1 72 ? -8.249 -8.848 -2.329 1.00 91.00 72 VAL A CA 1
ATOM 547 C C . VAL A 1 72 ? -8.989 -8.777 -0.999 1.00 91.00 72 VAL A C 1
ATOM 549 O O . VAL A 1 72 ? -8.389 -9.022 0.040 1.00 91.00 72 VAL A O 1
ATOM 552 N N . LEU A 1 73 ? -10.297 -8.502 -1.013 1.00 90.81 73 LEU A N 1
ATOM 553 C CA . LEU A 1 73 ? -11.108 -8.415 0.201 1.00 90.81 73 LEU A CA 1
ATOM 554 C C . LEU A 1 73 ? -11.109 -9.737 0.975 1.00 90.81 73 LEU A C 1
ATOM 556 O O . LEU A 1 73 ? -10.933 -9.740 2.191 1.00 90.81 73 LEU A O 1
ATOM 560 N N . LYS A 1 74 ? -11.259 -10.870 0.281 1.00 91.00 74 LYS A N 1
ATOM 561 C CA . LYS A 1 74 ? -11.195 -12.195 0.909 1.00 91.00 74 LYS A CA 1
ATOM 562 C C . LYS A 1 74 ? -9.851 -12.423 1.604 1.00 91.00 74 LYS A C 1
ATOM 564 O O . LYS A 1 74 ? -9.833 -12.935 2.721 1.00 91.00 74 LYS A O 1
ATOM 569 N N . TYR A 1 75 ? -8.749 -12.050 0.958 1.00 89.62 75 TYR A N 1
ATOM 570 C CA . TYR A 1 75 ? -7.411 -12.166 1.536 1.00 89.62 75 TYR A CA 1
ATOM 571 C C . TYR A 1 75 ? -7.223 -11.213 2.728 1.00 89.62 75 TYR A C 1
ATOM 573 O O . TYR A 1 75 ? -6.781 -11.633 3.793 1.00 89.62 75 TYR A O 1
ATOM 581 N N . ALA A 1 76 ? -7.673 -9.963 2.590 1.00 89.69 76 ALA A N 1
ATOM 582 C CA . ALA A 1 76 ? -7.654 -8.946 3.637 1.00 89.69 76 ALA A CA 1
ATOM 583 C C . ALA A 1 76 ? -8.378 -9.410 4.913 1.00 89.69 76 ALA A C 1
ATOM 585 O O . ALA A 1 76 ? -7.854 -9.282 6.018 1.00 89.69 76 ALA A O 1
ATOM 586 N N . LEU A 1 77 ? -9.571 -9.993 4.755 1.00 89.81 77 LEU A N 1
ATOM 587 C CA . LEU A 1 77 ? -10.367 -10.539 5.856 1.00 89.81 77 LEU A CA 1
ATOM 588 C C . LEU A 1 77 ? -9.700 -11.755 6.505 1.00 89.81 77 LEU A C 1
ATOM 590 O O . LEU A 1 77 ? -9.744 -11.887 7.727 1.00 89.81 77 LEU A O 1
ATOM 594 N N . ALA A 1 78 ? -9.086 -12.628 5.703 1.00 89.12 78 ALA A N 1
ATOM 595 C CA . ALA A 1 78 ? -8.378 -13.799 6.208 1.00 89.12 78 ALA A CA 1
ATOM 596 C C . ALA A 1 78 ? -7.145 -13.411 7.037 1.00 89.12 78 ALA A C 1
ATOM 598 O O . ALA A 1 78 ? -6.895 -14.040 8.060 1.00 89.12 78 ALA A O 1
ATOM 599 N N . GLU A 1 79 ? -6.406 -12.375 6.628 1.00 87.81 79 GLU A N 1
ATOM 600 C CA . GLU A 1 79 ? -5.225 -11.899 7.354 1.00 87.81 79 GLU A CA 1
ATOM 601 C C . GLU A 1 79 ? -5.548 -11.008 8.554 1.00 87.81 79 GLU A C 1
ATOM 603 O O . GLU A 1 79 ? -4.832 -11.063 9.547 1.00 87.81 79 GLU A O 1
ATOM 608 N N . CYS A 1 80 ? -6.630 -10.223 8.511 1.00 86.75 80 CYS A N 1
ATOM 609 C CA . CYS A 1 80 ? -6.973 -9.270 9.574 1.00 86.75 80 CYS A CA 1
ATOM 610 C C . CYS A 1 80 ? -7.071 -9.910 10.978 1.00 86.75 80 CYS A C 1
ATOM 612 O O . CYS A 1 80 ? -6.771 -9.265 11.981 1.00 86.75 80 CYS A O 1
ATOM 614 N N . GLY A 1 81 ? -7.474 -11.182 11.054 1.00 76.19 81 GLY A N 1
ATOM 615 C CA . GLY A 1 81 ? -7.579 -11.935 12.308 1.00 76.19 81 GLY A CA 1
ATOM 616 C C . GLY A 1 81 ? -6.349 -12.773 12.669 1.00 76.19 81 GLY A C 1
ATOM 617 O O . GLY A 1 81 ? -6.426 -13.550 13.617 1.00 76.19 81 GLY A O 1
ATOM 618 N N . LEU A 1 82 ? -5.254 -12.693 11.908 1.00 82.44 82 LEU A N 1
ATOM 619 C CA . LEU A 1 82 ? -4.044 -13.457 12.201 1.00 82.44 82 LEU A CA 1
ATOM 620 C C . LEU A 1 82 ? -3.166 -12.708 13.207 1.00 82.44 82 LEU A C 1
ATOM 622 O O . LEU A 1 82 ? -2.953 -11.498 13.120 1.00 82.44 82 LEU A O 1
ATOM 626 N N . ASP A 1 83 ? -2.608 -13.471 14.142 1.00 60.97 83 ASP A N 1
ATOM 627 C CA . ASP A 1 83 ? -1.859 -12.987 15.309 1.00 60.97 83 ASP A CA 1
ATOM 628 C C . ASP A 1 83 ? -0.581 -12.190 14.926 1.00 60.97 83 ASP A C 1
ATOM 630 O O . ASP A 1 83 ? -0.068 -11.399 15.712 1.00 60.97 83 ASP A O 1
ATOM 634 N N . PHE A 1 84 ? -0.100 -12.303 13.676 1.00 67.50 84 PHE A N 1
ATOM 635 C CA . PHE A 1 84 ? 1.215 -11.785 13.263 1.00 67.50 84 PHE A CA 1
ATOM 636 C C . PHE A 1 84 ? 1.277 -11.056 11.908 1.00 67.50 84 PHE A C 1
ATOM 638 O O . PHE A 1 84 ? 2.379 -10.746 11.452 1.00 67.50 84 PHE A O 1
ATOM 645 N N . SER A 1 85 ? 0.156 -10.772 11.229 1.00 67.56 85 SER A N 1
ATOM 646 C CA . SER A 1 85 ? 0.237 -10.049 9.949 1.00 67.56 85 SER A CA 1
ATOM 647 C C . SER A 1 85 ? 0.546 -8.567 10.192 1.00 67.56 85 SER A C 1
ATOM 649 O O . SER A 1 85 ? -0.260 -7.833 10.759 1.00 67.56 85 SER A O 1
ATOM 651 N N . MET A 1 86 ? 1.724 -8.126 9.753 1.00 70.25 86 MET A N 1
ATOM 652 C CA . MET A 1 86 ? 2.145 -6.717 9.780 1.00 70.25 86 MET A CA 1
ATOM 653 C C . MET A 1 86 ? 1.649 -5.923 8.564 1.00 70.25 86 MET A C 1
ATOM 655 O O . MET A 1 86 ? 1.905 -4.730 8.416 1.00 70.25 86 MET A O 1
ATOM 659 N N . THR A 1 87 ? 0.901 -6.588 7.695 1.00 78.19 87 THR A N 1
ATOM 660 C CA . THR A 1 87 ? 0.076 -5.962 6.678 1.00 78.19 87 THR A CA 1
ATOM 661 C C . THR A 1 87 ? -1.111 -5.284 7.369 1.00 78.19 87 THR A C 1
ATOM 663 O O . THR A 1 87 ? -1.763 -5.874 8.231 1.00 78.19 87 THR A O 1
ATOM 666 N N . ASP A 1 88 ? -1.421 -4.034 7.003 1.00 85.62 88 ASP A N 1
ATOM 667 C CA . ASP A 1 88 ? -2.653 -3.342 7.429 1.00 85.62 88 ASP A CA 1
ATOM 668 C C . ASP A 1 88 ? -3.891 -3.954 6.736 1.00 85.62 88 ASP A C 1
ATOM 670 O O . ASP A 1 88 ? -4.701 -3.271 6.113 1.00 85.62 88 ASP A O 1
ATOM 674 N N . SER A 1 89 ? -4.022 -5.281 6.779 1.00 89.88 89 SER A N 1
ATOM 675 C CA . SER A 1 89 ? -5.052 -6.046 6.078 1.00 89.88 89 SER A CA 1
ATOM 676 C C . SER A 1 89 ? -6.444 -5.701 6.591 1.00 89.88 89 SER A C 1
ATOM 678 O O . SER A 1 89 ? -7.382 -5.619 5.804 1.00 89.88 89 SER A O 1
ATOM 680 N N . CYS A 1 90 ? -6.579 -5.390 7.882 1.00 90.81 90 CYS A N 1
ATOM 681 C CA . CYS A 1 90 ? -7.821 -4.866 8.442 1.00 90.81 90 CYS A CA 1
ATOM 682 C C . CYS A 1 90 ? -8.202 -3.498 7.856 1.00 90.81 90 CYS A C 1
ATOM 684 O O . CYS A 1 90 ? -9.352 -3.304 7.453 1.00 90.81 90 CYS A O 1
ATOM 686 N N . GLY A 1 91 ? -7.257 -2.550 7.793 1.00 89.88 91 GLY A N 1
ATOM 687 C CA . GLY A 1 91 ? -7.483 -1.239 7.187 1.00 89.88 91 GLY A CA 1
ATOM 688 C C . GLY A 1 91 ? -7.825 -1.355 5.703 1.00 89.88 91 GLY A C 1
ATOM 689 O O . GLY A 1 91 ? -8.820 -0.784 5.254 1.00 89.88 91 GLY A O 1
ATOM 690 N N . LYS A 1 92 ? -7.085 -2.187 4.961 1.00 90.50 92 LYS A N 1
ATOM 691 C CA . LYS A 1 92 ? -7.345 -2.468 3.541 1.00 90.50 92 LYS A CA 1
ATOM 692 C C . LYS A 1 92 ? -8.716 -3.123 3.322 1.00 90.50 92 LYS A C 1
ATOM 694 O O . LYS A 1 92 ? -9.453 -2.695 2.436 1.00 90.50 92 LYS A O 1
ATOM 699 N N . ALA A 1 93 ? -9.106 -4.100 4.148 1.00 92.25 93 ALA A N 1
ATOM 700 C CA . ALA A 1 93 ? -10.439 -4.709 4.100 1.00 92.25 93 ALA A CA 1
ATOM 701 C C . ALA A 1 93 ? -11.538 -3.657 4.299 1.00 92.25 93 ALA A C 1
ATOM 703 O O . ALA A 1 93 ? -12.486 -3.596 3.516 1.00 92.25 93 ALA A O 1
ATOM 704 N N . ARG A 1 94 ? -11.388 -2.789 5.310 1.00 93.75 94 ARG A N 1
ATOM 705 C CA . ARG A 1 94 ? -12.332 -1.696 5.587 1.00 93.75 94 ARG A CA 1
ATOM 706 C C . ARG A 1 94 ? -12.480 -0.796 4.367 1.00 93.75 94 ARG A C 1
ATOM 708 O O . ARG A 1 94 ? -13.605 -0.517 3.957 1.00 93.75 94 ARG A O 1
ATOM 715 N N . ASP A 1 95 ? -11.367 -0.351 3.796 1.00 91.19 95 ASP A N 1
ATOM 716 C CA . ASP A 1 95 ? -11.370 0.595 2.681 1.00 91.19 95 ASP A CA 1
ATOM 717 C C . ASP A 1 95 ? -12.027 -0.007 1.434 1.00 91.19 95 ASP A C 1
ATOM 719 O O . ASP A 1 95 ? -12.812 0.672 0.773 1.00 91.19 95 ASP A O 1
ATOM 723 N N . LEU A 1 96 ? -11.805 -1.299 1.170 1.00 90.62 96 LEU A N 1
ATOM 724 C CA . LEU A 1 96 ? -12.469 -2.029 0.086 1.00 90.62 96 LEU A CA 1
ATOM 725 C C . LEU A 1 96 ? -13.984 -2.151 0.306 1.00 90.62 96 LEU A C 1
ATOM 727 O O . LEU A 1 96 ? -14.754 -1.899 -0.622 1.00 90.62 96 LEU A O 1
ATOM 731 N N . ILE A 1 97 ? -14.431 -2.483 1.523 1.00 92.25 97 ILE A N 1
ATOM 732 C CA . ILE A 1 97 ? -15.867 -2.568 1.847 1.00 92.25 97 ILE A CA 1
ATOM 733 C C . ILE A 1 97 ? -16.521 -1.185 1.705 1.00 92.25 97 ILE A C 1
ATOM 735 O O . ILE A 1 97 ? -17.578 -1.060 1.083 1.00 92.25 97 ILE A O 1
ATOM 739 N N . VAL A 1 98 ? -15.878 -0.127 2.214 1.00 91.44 98 VAL A N 1
ATOM 740 C CA . VAL A 1 98 ? -16.374 1.255 2.096 1.00 91.44 98 VAL A CA 1
ATOM 741 C C . VAL A 1 98 ? -16.395 1.722 0.640 1.00 91.44 98 VAL A C 1
ATOM 743 O O . VAL A 1 98 ? -17.351 2.377 0.231 1.00 91.44 98 VAL A O 1
ATOM 746 N N . GLN A 1 99 ? -15.386 1.384 -0.164 1.00 88.69 99 GLN A N 1
ATOM 747 C CA . GLN A 1 99 ? -15.369 1.703 -1.592 1.00 88.69 99 GLN A CA 1
ATOM 748 C C . GLN A 1 99 ? -16.514 1.003 -2.338 1.00 88.69 99 GLN A C 1
ATOM 750 O O . GLN A 1 99 ? -17.114 1.600 -3.232 1.00 88.69 99 GLN A O 1
ATOM 755 N N . ARG A 1 100 ? -16.823 -0.248 -1.971 1.00 89.31 100 ARG A N 1
ATOM 756 C CA . ARG A 1 100 ? -17.842 -1.073 -2.633 1.00 89.31 100 ARG A CA 1
ATOM 757 C C . ARG A 1 100 ? -19.272 -0.698 -2.247 1.00 89.31 100 ARG A C 1
ATOM 759 O O . ARG A 1 100 ? -20.136 -0.633 -3.117 1.00 89.31 100 ARG A O 1
ATOM 766 N N . TYR A 1 101 ? -19.533 -0.462 -0.964 1.00 91.69 101 TYR A N 1
ATOM 767 C CA . TYR A 1 101 ? -20.897 -0.292 -0.445 1.00 91.69 101 TYR A CA 1
ATOM 768 C C . TYR A 1 101 ? -21.178 1.087 0.153 1.00 91.69 101 TYR A C 1
ATOM 770 O O . TYR A 1 101 ? -22.319 1.381 0.515 1.00 91.69 101 TYR A O 1
ATOM 778 N N . GLY A 1 102 ? -20.162 1.940 0.255 1.00 90.19 102 GLY A N 1
ATOM 779 C CA . GLY A 1 102 ? -20.239 3.202 0.975 1.00 90.19 102 GLY A CA 1
ATOM 780 C C . GLY A 1 102 ? -20.087 3.036 2.489 1.00 90.19 102 GLY A C 1
ATOM 781 O O . GLY A 1 102 ? -19.847 1.954 3.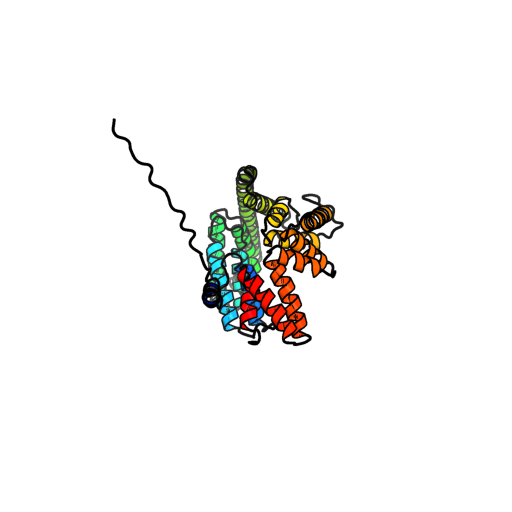023 1.00 90.19 102 GLY A O 1
ATOM 782 N N . ARG A 1 103 ? -20.215 4.161 3.195 1.00 90.06 103 ARG A N 1
ATOM 783 C CA . ARG A 1 103 ? -20.216 4.210 4.664 1.00 90.06 103 ARG A CA 1
ATOM 784 C C . ARG A 1 103 ? -21.595 3.854 5.218 1.00 90.06 103 ARG A C 1
ATOM 786 O O . ARG A 1 103 ? -22.602 3.951 4.519 1.00 90.06 103 ARG A O 1
ATOM 793 N N . ILE A 1 104 ? -21.650 3.525 6.503 1.00 87.56 104 ILE A N 1
ATOM 794 C CA . ILE A 1 104 ? -22.907 3.339 7.227 1.00 87.56 104 ILE A CA 1
ATOM 795 C C . ILE A 1 104 ? -23.600 4.695 7.342 1.00 87.56 104 ILE A C 1
ATOM 797 O O . ILE A 1 104 ? -23.061 5.647 7.912 1.00 87.56 104 ILE A O 1
ATOM 801 N N . LEU A 1 105 ? -24.804 4.783 6.779 1.00 86.88 105 LEU A N 1
ATOM 802 C CA . LEU A 1 105 ? -25.623 5.986 6.825 1.00 86.88 105 LEU A CA 1
ATOM 803 C C . LEU A 1 105 ? -26.686 5.862 7.921 1.00 86.88 105 LEU A C 1
ATOM 805 O O . LEU A 1 105 ? -27.342 4.820 8.025 1.00 86.88 105 LEU A O 1
ATOM 809 N N . PRO A 1 106 ? -26.956 6.937 8.685 1.00 84.75 106 PRO A N 1
ATOM 810 C CA . PRO A 1 106 ? -28.024 6.920 9.679 1.00 84.75 106 PRO A CA 1
ATOM 811 C C . PRO A 1 106 ? -29.414 6.616 9.097 1.00 84.75 106 PRO A C 1
ATOM 813 O O . PRO A 1 106 ? -30.266 6.087 9.802 1.00 84.75 106 PRO A O 1
ATOM 816 N N . SER A 1 107 ? -29.647 6.929 7.817 1.00 83.75 107 SER A N 1
ATOM 817 C CA . SER A 1 107 ? -30.926 6.710 7.128 1.00 83.75 107 SER A CA 1
ATOM 818 C C . SER A 1 107 ? -31.187 5.253 6.742 1.00 83.75 107 SER A C 1
ATOM 820 O O . SER A 1 107 ? -32.341 4.836 6.714 1.00 83.75 107 SER A O 1
ATOM 822 N N . THR A 1 108 ? -30.141 4.486 6.426 1.00 83.19 108 T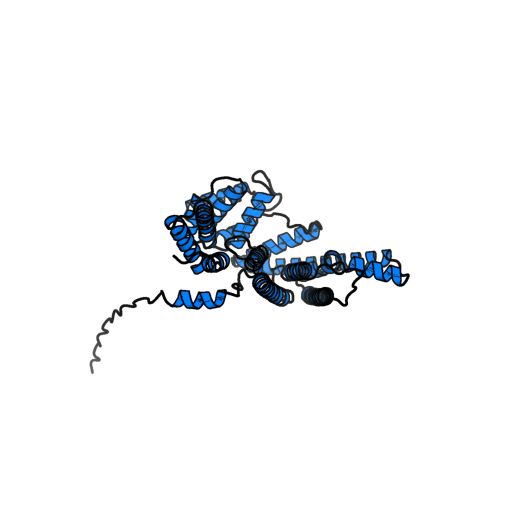HR A N 1
ATOM 823 C CA . THR A 1 108 ? -30.258 3.078 6.011 1.00 83.19 108 THR A CA 1
ATOM 824 C C . THR A 1 108 ? -30.060 2.109 7.172 1.00 83.19 108 THR A C 1
ATOM 826 O O . THR A 1 108 ? -30.445 0.947 7.074 1.00 83.19 108 THR A O 1
ATOM 829 N N . GLY A 1 109 ? -29.459 2.577 8.270 1.00 84.94 109 GLY A N 1
ATOM 830 C CA . GLY A 1 109 ? -29.161 1.770 9.447 1.00 84.94 109 GLY A CA 1
ATOM 831 C C . GLY A 1 109 ? -28.180 0.628 9.169 1.00 84.94 109 GLY A C 1
ATOM 832 O O . GLY A 1 109 ? -27.382 0.692 8.234 1.00 84.94 109 GLY A O 1
ATOM 833 N N . LEU A 1 110 ? -28.247 -0.422 9.996 1.00 88.50 110 LEU A N 1
ATOM 834 C CA . LEU A 1 110 ? -27.322 -1.566 9.962 1.00 88.50 110 LEU A CA 1
ATOM 835 C C . LEU A 1 110 ? -27.796 -2.735 9.085 1.00 88.50 110 LEU A C 1
ATOM 837 O O . LEU A 1 110 ? -27.170 -3.786 9.084 1.00 88.50 110 LEU A O 1
ATOM 841 N N . VAL A 1 111 ? -28.911 -2.602 8.364 1.00 88.12 111 VAL A N 1
ATOM 842 C CA . VAL A 1 111 ? -29.524 -3.730 7.630 1.00 88.12 111 VAL A CA 1
ATOM 843 C C . VAL A 1 111 ? -28.967 -3.929 6.218 1.00 88.12 111 VAL A C 1
ATOM 845 O O . VAL A 1 111 ? -29.342 -4.883 5.542 1.00 88.12 111 VAL A O 1
ATOM 848 N N . THR A 1 112 ? -28.095 -3.037 5.745 1.00 90.88 112 THR A N 1
ATOM 849 C CA . THR A 1 112 ? -27.479 -3.163 4.419 1.00 90.88 112 THR A CA 1
ATOM 850 C C . THR A 1 112 ? -26.359 -4.202 4.436 1.00 90.88 112 THR A C 1
ATOM 852 O O . THR A 1 112 ? -25.699 -4.396 5.457 1.00 90.88 112 THR A O 1
ATOM 855 N N . THR A 1 113 ? -26.094 -4.837 3.290 1.00 90.31 113 THR A N 1
ATOM 856 C CA . THR A 1 113 ? -24.968 -5.775 3.138 1.00 90.31 113 THR A CA 1
ATOM 857 C C . THR A 1 113 ? -23.643 -5.138 3.553 1.00 90.31 113 THR A C 1
ATOM 859 O O . THR A 1 113 ? -22.921 -5.715 4.356 1.00 90.31 113 THR A O 1
ATOM 862 N N . GLY A 1 114 ? -23.368 -3.908 3.101 1.00 89.75 114 GLY A N 1
ATOM 863 C CA . GLY A 1 114 ? -22.154 -3.182 3.480 1.00 89.75 114 GLY A CA 1
ATOM 864 C C . GLY A 1 114 ? -22.037 -2.937 4.984 1.00 89.75 114 GLY A C 1
ATOM 865 O O . GLY A 1 114 ? -20.962 -3.114 5.545 1.00 89.75 114 GLY A O 1
ATOM 866 N N . ALA A 1 115 ? -23.135 -2.595 5.668 1.00 90.62 115 ALA A N 1
ATOM 867 C CA . ALA A 1 115 ? -23.110 -2.434 7.120 1.00 90.62 115 ALA A CA 1
ATOM 868 C C . ALA A 1 115 ? -22.827 -3.760 7.841 1.00 90.62 115 ALA A C 1
ATOM 870 O O . ALA A 1 115 ? -22.064 -3.770 8.801 1.00 90.62 115 ALA A O 1
ATOM 871 N N . GLN A 1 116 ? -23.394 -4.874 7.371 1.00 92.94 116 GLN A N 1
ATOM 872 C CA . GLN A 1 116 ? -23.137 -6.201 7.941 1.00 92.94 116 GLN A CA 1
ATOM 873 C C . GLN A 1 116 ? -21.686 -6.653 7.724 1.00 92.94 116 GLN A C 1
ATOM 875 O O . GLN A 1 116 ? -21.064 -7.148 8.659 1.00 92.94 116 GLN A O 1
ATOM 880 N N . GLU A 1 117 ? -21.118 -6.431 6.536 1.00 92.12 117 GLU A N 1
ATOM 881 C CA . GLU A 1 117 ? -19.703 -6.724 6.266 1.00 92.12 117 GLU A CA 1
ATOM 882 C C . GLU A 1 117 ? -18.764 -5.866 7.123 1.00 92.12 117 GLU A C 1
ATOM 884 O O . GLU A 1 117 ? -17.794 -6.374 7.683 1.00 92.12 117 GLU A O 1
ATOM 889 N N . LEU A 1 118 ? -19.081 -4.578 7.285 1.00 93.38 118 LEU A N 1
ATOM 890 C CA . LEU A 1 118 ? -18.357 -3.691 8.189 1.00 93.38 118 LEU A CA 1
ATOM 891 C C . LEU A 1 118 ? -18.436 -4.205 9.636 1.00 93.38 118 LEU A C 1
ATOM 893 O O . LEU A 1 118 ? -17.406 -4.341 10.288 1.00 93.38 118 LEU A O 1
ATOM 897 N N . LEU A 1 119 ? -19.618 -4.555 10.143 1.00 91.88 119 LEU A N 1
ATOM 898 C CA . LEU A 1 119 ? -19.748 -5.101 11.498 1.00 91.88 119 LEU A CA 1
ATOM 899 C C . LEU A 1 119 ? -18.957 -6.405 11.684 1.00 91.88 119 LEU A C 1
ATOM 901 O O . LEU A 1 119 ? -18.262 -6.542 12.685 1.00 91.88 119 LEU A O 1
ATOM 905 N N . ALA A 1 120 ? -18.978 -7.311 10.705 1.00 92.00 120 ALA A N 1
ATOM 906 C CA . ALA A 1 120 ? -18.166 -8.526 10.748 1.00 92.00 120 ALA A CA 1
ATOM 907 C C . ALA A 1 120 ? -16.657 -8.214 10.782 1.00 92.00 120 ALA A C 1
ATOM 909 O O . ALA A 1 120 ? -15.915 -8.824 11.551 1.00 92.00 120 ALA A O 1
ATOM 910 N N . LEU A 1 121 ? -16.195 -7.232 9.997 1.00 94.12 121 LEU A N 1
ATOM 911 C CA . LEU A 1 121 ? -14.807 -6.768 10.052 1.00 94.12 121 LEU A CA 1
ATOM 912 C C . LEU A 1 121 ? -14.470 -6.143 11.413 1.00 94.12 121 LEU A C 1
ATOM 914 O O . LEU A 1 121 ? -13.381 -6.374 11.934 1.00 94.12 121 LEU A O 1
ATOM 918 N N . ARG A 1 122 ? -15.394 -5.390 12.018 1.00 94.62 122 ARG A N 1
ATOM 919 C CA . ARG A 1 122 ? -15.212 -4.847 13.369 1.00 94.62 122 ARG A CA 1
ATOM 920 C C . ARG A 1 122 ? -14.958 -5.967 14.376 1.00 94.62 122 ARG A C 1
ATOM 922 O O . ARG A 1 122 ? -13.993 -5.876 15.132 1.00 94.62 122 ARG A O 1
ATOM 929 N N . ASP A 1 123 ? -15.768 -7.021 14.348 1.00 93.94 123 ASP A N 1
ATOM 930 C CA . ASP A 1 123 ? -15.617 -8.170 15.246 1.00 93.94 123 ASP A CA 1
ATOM 931 C C . ASP A 1 123 ? -14.267 -8.878 15.025 1.00 93.94 123 ASP A C 1
ATOM 933 O O . ASP A 1 123 ? -13.580 -9.218 15.989 1.00 93.94 123 ASP A O 1
ATOM 937 N N . LEU A 1 124 ? -13.817 -9.014 13.770 1.00 93.12 124 LEU A N 1
ATOM 938 C CA . LEU A 1 124 ? -12.485 -9.549 13.451 1.00 93.12 124 LEU A CA 1
ATOM 939 C C . LEU A 1 124 ? -11.350 -8.680 14.011 1.00 93.12 124 LEU A C 1
ATOM 941 O O . LEU A 1 124 ? -10.415 -9.214 14.608 1.00 93.12 124 LEU A O 1
ATOM 945 N N . THR A 1 125 ? -11.433 -7.352 13.871 1.00 94.00 125 THR A N 1
ATOM 946 C CA . THR A 1 125 ? -10.419 -6.439 14.433 1.00 94.00 125 THR A CA 1
ATOM 947 C C . THR A 1 125 ? -10.369 -6.499 15.959 1.00 94.00 125 THR A C 1
ATOM 949 O O . THR A 1 125 ? -9.304 -6.340 16.553 1.00 94.00 125 THR A O 1
ATOM 952 N N . GLU A 1 126 ? -11.507 -6.755 16.606 1.00 94.69 126 GLU A N 1
ATOM 953 C CA . GLU A 1 126 ? -11.589 -6.920 18.055 1.00 94.69 126 GLU A CA 1
ATOM 954 C C . GLU A 1 126 ? -10.911 -8.219 18.506 1.00 94.69 126 GLU A C 1
ATOM 956 O O . GLU A 1 126 ? -10.056 -8.173 19.389 1.00 94.69 126 GLU A O 1
ATOM 961 N N . ILE A 1 127 ? -11.186 -9.338 17.823 1.00 92.75 127 ILE A N 1
ATOM 962 C CA . ILE A 1 127 ? -10.513 -10.626 18.060 1.00 92.75 127 ILE A CA 1
ATOM 963 C C . ILE A 1 127 ? -8.996 -10.492 17.881 1.00 92.75 127 ILE A C 1
ATOM 965 O O . ILE A 1 127 ? -8.240 -10.903 18.761 1.00 92.75 127 ILE A O 1
ATOM 969 N N . GLY A 1 128 ? -8.542 -9.887 16.778 1.00 91.75 128 GLY A N 1
ATOM 970 C CA . GLY A 1 128 ? -7.114 -9.672 16.531 1.00 91.75 128 GLY A CA 1
ATOM 971 C C . GLY A 1 128 ? -6.473 -8.771 17.590 1.00 91.75 128 GLY A C 1
ATOM 972 O O . GLY A 1 128 ? -5.367 -9.039 18.057 1.00 91.75 128 GLY A O 1
ATOM 973 N N . CYS A 1 129 ? -7.181 -7.733 18.043 1.00 93.81 129 CYS A N 1
ATOM 974 C CA . CYS A 1 129 ? -6.685 -6.869 19.109 1.00 93.81 129 CYS A CA 1
ATOM 975 C C . CYS A 1 129 ? -6.566 -7.598 20.455 1.00 93.81 129 CYS A C 1
ATOM 977 O O . CYS A 1 129 ? -5.595 -7.397 21.185 1.00 93.81 129 CYS A O 1
ATOM 979 N N . ASP A 1 130 ? -7.519 -8.469 20.787 1.00 93.69 130 ASP A N 1
ATOM 980 C CA . ASP A 1 130 ? -7.460 -9.283 22.004 1.00 93.69 130 ASP A CA 1
ATOM 981 C C . ASP A 1 130 ? -6.354 -10.352 21.943 1.00 93.69 130 ASP A C 1
ATOM 983 O O . ASP A 1 130 ? -5.823 -10.750 22.980 1.00 93.69 130 ASP A O 1
ATOM 987 N N . GLN A 1 131 ? -5.922 -10.737 20.739 1.00 92.12 131 GLN A N 1
ATOM 988 C CA . GLN A 1 131 ? -4.704 -11.522 20.495 1.00 92.12 131 GLN A CA 1
ATOM 989 C C . GLN A 1 131 ? -3.421 -10.675 20.533 1.00 92.12 131 GLN A C 1
ATOM 991 O O . GLN A 1 131 ? -2.332 -11.169 20.287 1.00 92.12 131 GLN A O 1
ATOM 996 N N . SER A 1 132 ? -3.511 -9.404 20.930 1.00 92.62 132 SER A N 1
ATOM 997 C CA . SER A 1 132 ? -2.394 -8.457 20.963 1.00 92.62 132 SER A CA 1
ATOM 998 C C . SER A 1 132 ? -1.841 -8.074 19.588 1.00 92.62 132 SER A C 1
ATOM 1000 O O . SER A 1 132 ? -0.725 -7.577 19.540 1.00 92.62 132 SER A O 1
ATOM 1002 N N . ASN A 1 133 ? -2.572 -8.216 18.477 1.00 91.75 133 ASN A N 1
ATOM 1003 C CA . ASN A 1 133 ? -2.129 -7.653 17.196 1.00 91.75 133 ASN A CA 1
ATOM 1004 C C . ASN A 1 133 ? -2.275 -6.108 17.222 1.00 91.75 133 ASN A C 1
ATOM 1006 O O . ASN A 1 133 ? -3.397 -5.593 17.324 1.00 91.75 133 ASN A O 1
ATOM 1010 N N . PRO A 1 134 ? -1.173 -5.334 17.114 1.00 93.38 134 PRO A N 1
ATOM 1011 C CA . PRO A 1 134 ? -1.228 -3.880 17.247 1.00 93.38 134 PRO A CA 1
ATOM 1012 C C . PRO A 1 134 ? -1.999 -3.197 16.109 1.00 93.38 134 PRO A C 1
ATOM 1014 O O . PRO A 1 134 ? -2.710 -2.221 16.361 1.00 93.38 134 PRO A O 1
ATOM 1017 N N . LEU A 1 135 ? -1.912 -3.709 14.876 1.00 91.75 135 LEU A N 1
ATOM 1018 C CA . LEU A 1 135 ? -2.630 -3.153 13.725 1.00 91.75 135 LEU A CA 1
ATOM 1019 C C . LEU A 1 135 ? -4.131 -3.435 13.817 1.00 91.75 135 LEU A C 1
ATOM 1021 O O . LEU A 1 135 ? -4.931 -2.540 13.551 1.00 91.75 135 LEU A O 1
ATOM 1025 N N . ALA A 1 136 ? -4.523 -4.622 14.288 1.00 93.06 136 ALA A N 1
ATOM 1026 C CA . ALA A 1 136 ? -5.925 -4.935 14.561 1.00 93.06 136 ALA A CA 1
ATOM 1027 C C . ALA A 1 136 ? -6.510 -4.008 15.643 1.00 93.06 136 ALA A C 1
ATOM 1029 O O . ALA A 1 136 ? -7.613 -3.490 15.476 1.00 93.06 136 ALA A O 1
ATOM 1030 N N . CYS A 1 137 ? -5.750 -3.702 16.704 1.00 94.56 137 CYS A N 1
ATOM 1031 C CA . CYS A 1 137 ? -6.165 -2.719 17.709 1.00 94.56 137 CYS A CA 1
ATOM 1032 C C . CYS A 1 137 ? -6.350 -1.309 17.129 1.00 94.56 137 CYS A C 1
ATOM 1034 O O . CYS A 1 137 ? -7.330 -0.638 17.453 1.00 94.56 137 CYS A O 1
ATOM 1036 N N . ILE A 1 138 ? -5.447 -0.855 16.252 1.00 93.00 138 ILE A N 1
ATOM 1037 C CA . ILE A 1 138 ? -5.575 0.450 15.579 1.00 93.00 138 ILE A CA 1
ATOM 1038 C C . ILE A 1 138 ? -6.789 0.468 14.652 1.00 93.00 138 ILE A C 1
ATOM 1040 O O . ILE A 1 138 ? -7.563 1.430 14.672 1.00 93.00 138 ILE A O 1
ATOM 1044 N N . ALA A 1 139 ? -6.979 -0.593 13.865 1.00 92.38 139 ALA A N 1
ATOM 1045 C CA . ALA A 1 139 ? -8.136 -0.743 12.996 1.00 92.38 139 ALA A CA 1
ATOM 1046 C C . ALA A 1 139 ? -9.433 -0.710 13.813 1.00 92.38 139 ALA A C 1
ATOM 1048 O O . ALA A 1 139 ? -10.339 0.052 13.481 1.00 92.38 139 ALA A O 1
ATOM 1049 N N . ARG A 1 140 ? -9.490 -1.438 14.937 1.00 94.50 140 ARG A N 1
ATOM 1050 C CA . ARG A 1 140 ? -10.641 -1.451 15.847 1.00 94.50 140 ARG A CA 1
ATOM 1051 C C . ARG A 1 140 ? -10.912 -0.088 16.480 1.00 94.50 140 ARG A C 1
ATOM 1053 O O . ARG A 1 140 ? -12.082 0.287 16.590 1.00 94.50 140 ARG A O 1
ATOM 1060 N N . ALA A 1 141 ? -9.866 0.643 16.876 1.00 93.50 141 ALA A N 1
ATOM 1061 C CA . ALA A 1 141 ? -9.986 1.994 17.422 1.00 93.50 141 ALA A CA 1
ATOM 1062 C C . ALA A 1 141 ? -10.634 2.932 16.396 1.00 93.50 141 ALA A C 1
ATOM 1064 O O . ALA A 1 141 ? -11.619 3.601 16.686 1.00 93.50 141 ALA A O 1
ATOM 1065 N N . ARG A 1 142 ? -10.120 2.937 15.163 1.00 90.12 142 ARG A N 1
ATOM 1066 C CA . ARG A 1 142 ? -10.570 3.835 14.087 1.00 90.12 142 ARG A CA 1
ATOM 1067 C C . ARG A 1 142 ? -11.897 3.436 13.450 1.00 90.12 142 ARG A C 1
ATOM 1069 O O . ARG A 1 142 ? -12.558 4.277 12.837 1.00 90.12 142 ARG A O 1
ATOM 1076 N N . PHE A 1 143 ? -12.286 2.172 13.606 1.00 91.06 143 PHE A N 1
ATOM 1077 C CA . PHE A 1 143 ? -13.403 1.558 12.904 1.00 91.06 143 PHE A CA 1
ATOM 1078 C C . PHE A 1 143 ? -14.670 2.412 12.943 1.00 91.06 143 PHE A C 1
ATOM 1080 O O . PHE A 1 143 ? -15.242 2.732 11.899 1.00 91.06 143 PHE A O 1
ATOM 1087 N N . ASP A 1 144 ? -15.112 2.800 14.142 1.00 84.06 144 ASP A N 1
ATOM 1088 C CA . ASP A 1 144 ? -16.425 3.423 14.291 1.00 84.06 144 ASP A CA 1
ATOM 1089 C C . ASP A 1 144 ? -16.475 4.856 13.718 1.00 84.06 144 ASP A C 1
ATOM 1091 O O . ASP A 1 144 ? -17.538 5.314 13.284 1.00 84.06 144 ASP A O 1
ATOM 1095 N N . TYR A 1 145 ? -15.337 5.557 13.666 1.00 82.62 145 TYR A N 1
ATOM 1096 C CA . TYR A 1 145 ? -15.240 6.872 13.030 1.00 82.62 145 TYR A CA 1
ATOM 1097 C C . TYR A 1 145 ? -15.252 6.759 11.504 1.00 82.62 145 TYR A C 1
ATOM 1099 O O . TYR A 1 145 ? -16.064 7.401 10.831 1.00 82.62 145 TYR A O 1
ATOM 1107 N N . ASP A 1 146 ? -14.395 5.902 10.952 1.00 78.88 146 ASP A N 1
ATOM 1108 C CA . ASP A 1 146 ? -14.188 5.812 9.504 1.00 78.88 146 ASP A CA 1
ATOM 1109 C C . ASP A 1 146 ? -15.419 5.269 8.771 1.00 78.88 146 ASP A C 1
ATOM 1111 O O . ASP A 1 146 ? -15.745 5.701 7.661 1.00 78.88 146 ASP A O 1
ATOM 1115 N N . THR A 1 147 ? -16.148 4.363 9.419 1.00 84.06 147 THR A N 1
ATOM 1116 C CA . THR A 1 147 ? -17.305 3.677 8.831 1.00 84.06 147 THR A CA 1
ATOM 1117 C C . THR A 1 147 ? -18.622 4.423 9.002 1.00 84.06 147 THR A C 1
ATOM 1119 O O . THR A 1 147 ? -19.620 4.021 8.409 1.00 84.06 147 THR A O 1
ATOM 1122 N N . GLY A 1 148 ? -18.651 5.518 9.770 1.00 86.00 148 GLY A N 1
ATOM 1123 C CA . GLY A 1 148 ? -19.881 6.254 10.082 1.00 86.00 148 GLY A CA 1
ATOM 1124 C C . GLY A 1 148 ? -20.696 5.668 11.242 1.00 86.00 148 GLY A C 1
ATOM 1125 O O . GLY A 1 148 ? -21.787 6.163 11.527 1.00 86.00 148 GLY A O 1
ATOM 1126 N N . MET A 1 149 ? -20.180 4.666 11.963 1.00 88.38 149 MET A N 1
ATOM 1127 C CA . MET A 1 149 ? -20.861 4.095 13.133 1.00 88.38 149 MET A CA 1
ATOM 1128 C C . MET A 1 149 ? -21.073 5.105 14.259 1.00 88.38 149 MET A C 1
ATOM 1130 O O . MET A 1 149 ? -22.124 5.069 14.894 1.00 88.38 149 MET A O 1
ATOM 1134 N N . LEU A 1 150 ? -20.139 6.029 14.504 1.00 90.50 150 LEU A N 1
ATOM 1135 C CA . LEU A 1 150 ? -20.342 7.086 15.502 1.00 90.50 150 LEU A CA 1
ATOM 1136 C C . LEU A 1 150 ? -21.544 7.974 15.137 1.00 90.50 150 LEU A C 1
ATOM 1138 O O . LEU A 1 150 ? -22.395 8.263 15.981 1.00 90.50 150 LEU A O 1
ATOM 1142 N N . LEU A 1 151 ? -21.657 8.361 13.863 1.00 89.56 151 LEU A N 1
ATOM 1143 C CA . LEU A 1 151 ? -22.802 9.123 13.350 1.00 89.56 151 LEU A CA 1
ATOM 1144 C C . LEU A 1 151 ? -24.107 8.332 13.486 1.00 89.56 151 LEU A C 1
ATOM 1146 O O . LEU A 1 151 ? -25.131 8.885 13.878 1.00 89.56 151 LEU A O 1
ATOM 1150 N N . TYR A 1 152 ? -24.067 7.029 13.209 1.00 90.81 152 TYR A N 1
ATOM 1151 C CA . TYR A 1 152 ? -25.210 6.148 13.414 1.00 90.81 152 TYR A CA 1
ATOM 1152 C C . TYR A 1 152 ? -25.622 6.071 14.897 1.00 90.81 152 TYR A C 1
ATOM 1154 O O . TYR A 1 152 ? -26.774 6.359 15.219 1.00 90.81 152 TYR A O 1
ATOM 1162 N N . ARG A 1 153 ? -24.695 5.762 15.818 1.00 91.12 153 ARG A N 1
ATOM 1163 C CA . ARG A 1 153 ? -24.974 5.642 17.265 1.00 91.12 153 ARG A CA 1
ATOM 1164 C C . ARG A 1 153 ? -25.513 6.948 17.852 1.00 91.12 153 ARG A C 1
ATOM 1166 O O . ARG A 1 153 ? -26.485 6.931 18.603 1.00 91.12 153 ARG A O 1
ATOM 1173 N N . THR A 1 154 ? -24.925 8.084 17.479 1.00 92.00 154 THR A N 1
ATOM 1174 C CA . THR A 1 154 ? -25.383 9.406 17.940 1.00 92.00 154 THR A CA 1
ATOM 1175 C C . THR A 1 154 ? -26.769 9.761 17.402 1.00 92.00 154 THR A C 1
ATOM 1177 O O . THR A 1 154 ? -27.566 10.357 18.126 1.00 92.00 154 THR A O 1
ATOM 1180 N N . GLN A 1 155 ? -27.104 9.369 16.168 1.00 92.31 155 GLN A N 1
ATOM 1181 C CA . GLN A 1 155 ? -28.451 9.551 15.627 1.00 92.31 155 GLN A CA 1
ATOM 1182 C C . GLN A 1 155 ? -29.486 8.678 16.350 1.00 92.31 155 GLN A C 1
ATOM 1184 O O . GLN A 1 155 ? -30.574 9.170 16.648 1.00 92.31 155 GLN A O 1
ATOM 1189 N N . ILE A 1 156 ? -29.156 7.418 16.654 1.00 91.94 156 ILE A N 1
ATOM 1190 C CA . ILE A 1 156 ? -30.037 6.528 17.424 1.00 91.94 156 ILE A CA 1
ATOM 1191 C C . ILE A 1 156 ? -30.295 7.101 18.820 1.00 91.94 156 ILE A C 1
ATOM 1193 O O . ILE A 1 156 ? -31.453 7.184 19.214 1.00 91.94 156 ILE A O 1
ATOM 1197 N N . ALA A 1 157 ? -29.260 7.594 19.510 1.00 93.62 157 ALA A N 1
ATOM 1198 C CA . ALA A 1 157 ? -29.417 8.243 20.814 1.00 93.62 157 ALA A CA 1
ATOM 1199 C C . ALA A 1 157 ? -30.400 9.425 20.772 1.00 93.62 157 ALA A C 1
ATOM 1201 O O . ALA A 1 157 ? -31.303 9.527 21.598 1.00 93.62 157 ALA A O 1
ATOM 1202 N N . ARG A 1 158 ? -30.321 10.275 19.736 1.00 92.75 158 ARG A N 1
ATOM 1203 C CA . ARG A 1 158 ? -31.299 11.365 19.546 1.00 92.75 158 ARG A CA 1
ATOM 1204 C C . ARG A 1 158 ? -32.731 10.859 19.389 1.00 92.75 158 ARG A C 1
ATOM 1206 O O . ARG A 1 158 ? -33.658 11.528 19.831 1.00 92.75 158 ARG A O 1
ATOM 1213 N N . GLN A 1 159 ? -32.919 9.723 18.721 1.00 93.31 159 GLN A N 1
ATOM 1214 C CA . GLN A 1 159 ? -34.241 9.141 18.478 1.00 93.31 159 GLN A CA 1
ATOM 1215 C C . GLN A 1 159 ? -34.816 8.453 19.722 1.00 93.31 159 GLN A C 1
ATOM 1217 O O . GLN A 1 159 ? -36.031 8.483 19.907 1.00 93.31 159 GLN A O 1
ATOM 1222 N N . SER A 1 160 ? -33.970 7.865 20.573 1.00 94.69 160 SER A N 1
ATOM 1223 C CA . SER A 1 160 ? -34.371 7.248 21.846 1.00 94.69 160 SER A CA 1
ATOM 1224 C C . SER A 1 160 ? -34.523 8.249 22.995 1.00 94.69 160 SER A C 1
ATOM 1226 O O . SER A 1 160 ? -35.120 7.908 24.014 1.00 94.69 160 SER A O 1
ATOM 1228 N N . GLY A 1 161 ? -34.037 9.484 22.830 1.00 96.69 161 GLY A N 1
ATOM 1229 C CA . GLY A 1 161 ? -34.019 10.505 23.881 1.00 96.69 161 GLY A CA 1
ATOM 1230 C C . GLY A 1 161 ? -32.790 10.434 24.794 1.00 96.69 161 GLY A C 1
ATOM 1231 O O . GLY A 1 161 ? -32.754 11.133 25.806 1.00 96.69 161 GLY A O 1
ATOM 1232 N N . ASP A 1 162 ? -31.793 9.624 24.435 1.00 96.50 162 ASP A N 1
ATOM 1233 C CA . ASP A 1 162 ? -30.495 9.571 25.106 1.00 96.50 162 ASP A CA 1
ATOM 1234 C C . ASP A 1 162 ? -29.623 10.776 24.714 1.00 96.50 162 ASP A C 1
ATOM 1236 O O . ASP A 1 162 ? -29.783 11.366 23.642 1.00 96.50 162 ASP A O 1
ATOM 1240 N N . ASP A 1 163 ? -28.662 11.136 25.570 1.00 96.19 163 ASP A N 1
ATOM 1241 C CA . ASP A 1 163 ? -27.731 12.237 25.309 1.00 96.19 163 ASP A CA 1
ATOM 1242 C C . ASP A 1 163 ? -26.636 11.822 24.299 1.00 96.19 163 ASP A C 1
ATOM 1244 O O . ASP A 1 163 ? -25.786 10.980 24.615 1.00 96.19 163 ASP A O 1
ATOM 1248 N N . PRO A 1 164 ? -26.574 12.425 23.093 1.00 94.38 164 PRO A N 1
ATOM 1249 C CA . PRO A 1 164 ? -25.533 12.119 22.110 1.00 94.38 164 PRO A CA 1
ATOM 1250 C C . PRO A 1 164 ? -24.117 12.471 22.590 1.00 94.38 164 PRO A C 1
ATOM 1252 O O . PRO A 1 164 ? -23.142 11.910 22.076 1.00 94.38 164 PRO A O 1
ATOM 1255 N N . ALA A 1 165 ? -23.985 13.395 23.549 1.00 94.62 165 ALA A N 1
ATOM 1256 C CA . ALA A 1 165 ? -22.699 13.734 24.145 1.00 94.62 165 ALA A CA 1
ATOM 1257 C C . ALA A 1 165 ? -22.130 12.555 24.947 1.00 94.62 165 ALA A C 1
ATOM 1259 O O . ALA A 1 165 ? -20.938 12.268 24.837 1.00 94.62 165 ALA A O 1
ATOM 1260 N N . GLU A 1 166 ? -22.976 11.810 25.666 1.00 95.69 166 GLU A N 1
ATOM 1261 C CA . GLU A 1 166 ? -22.530 10.624 26.402 1.00 95.69 166 GLU A CA 1
ATOM 1262 C C . GLU A 1 166 ? -22.107 9.504 25.441 1.00 95.69 166 GLU A C 1
ATOM 1264 O O . GLU A 1 166 ? -21.081 8.868 25.664 1.00 95.69 166 GLU A O 1
ATOM 1269 N N . VAL A 1 167 ? -22.802 9.324 24.308 1.00 93.12 167 VAL A N 1
ATOM 1270 C CA . VAL A 1 167 ? -22.371 8.378 23.256 1.00 93.12 167 VAL A CA 1
ATOM 1271 C C . VAL A 1 167 ? -20.988 8.732 22.709 1.00 93.12 167 VAL A C 1
ATOM 1273 O O . VAL A 1 167 ? -20.152 7.850 22.519 1.00 93.12 167 VAL A O 1
ATOM 1276 N N . THR A 1 168 ? -20.739 10.020 22.461 1.00 92.88 168 THR A N 1
ATOM 1277 C CA . THR A 1 168 ? -19.449 10.495 21.937 1.00 92.88 168 THR A CA 1
ATOM 1278 C C . THR A 1 168 ? -18.334 10.260 22.949 1.00 92.88 168 THR A C 1
ATOM 1280 O O . THR A 1 168 ? -17.287 9.728 22.600 1.00 92.88 168 THR A O 1
ATOM 1283 N N . LYS A 1 169 ? -18.587 10.569 24.221 1.00 94.94 169 LYS A N 1
ATOM 1284 C CA . LYS A 1 169 ? -17.643 10.351 25.318 1.00 94.94 169 LYS A CA 1
ATOM 1285 C C . LYS A 1 169 ? -17.314 8.869 25.527 1.00 94.94 169 LYS A C 1
ATOM 1287 O O . LYS A 1 169 ? -16.151 8.530 25.737 1.00 94.94 169 LYS A O 1
ATOM 1292 N N . VAL A 1 170 ? -18.310 7.981 25.454 1.00 93.44 170 VAL A N 1
ATOM 1293 C CA . VAL A 1 170 ? -18.087 6.523 25.504 1.00 93.44 170 VAL A CA 1
ATOM 1294 C C . VAL A 1 170 ? -17.207 6.086 24.337 1.00 93.44 170 VAL A C 1
ATOM 1296 O O . VAL A 1 170 ? -16.232 5.371 24.546 1.00 93.44 170 VAL A O 1
ATOM 1299 N N . TYR A 1 171 ? -17.494 6.570 23.127 1.00 92.81 171 TYR A N 1
ATOM 1300 C CA . TYR A 1 171 ? -16.676 6.274 21.956 1.00 92.81 171 TYR A CA 1
ATOM 1301 C C . TYR A 1 171 ? -15.226 6.765 22.107 1.00 92.81 171 TYR A C 1
ATOM 1303 O O . TYR A 1 171 ? -14.297 6.016 21.821 1.00 92.81 171 TYR A O 1
ATOM 1311 N N . GLU A 1 172 ? -15.002 7.991 22.582 1.00 92.44 172 GLU A N 1
ATOM 1312 C CA . GLU A 1 172 ? -13.652 8.524 22.811 1.00 92.44 172 GLU A CA 1
ATOM 1313 C C . GLU A 1 172 ? -12.873 7.690 23.839 1.00 92.44 172 GLU A C 1
ATOM 1315 O O . GLU A 1 172 ? -11.677 7.443 23.662 1.00 92.44 172 GLU A O 1
ATOM 1320 N N . ALA A 1 173 ? -13.553 7.203 24.882 1.00 94.88 173 ALA A N 1
ATOM 1321 C CA . ALA A 1 173 ? -12.963 6.297 25.860 1.00 94.88 173 ALA A CA 1
ATOM 1322 C C . ALA A 1 173 ? -12.611 4.928 25.247 1.00 94.88 173 ALA A C 1
ATOM 1324 O O . ALA A 1 173 ? -11.514 4.424 25.492 1.00 94.88 173 ALA A O 1
ATOM 1325 N N . GLU A 1 174 ? -13.492 4.347 24.423 1.00 94.19 174 GLU A N 1
ATOM 1326 C CA . GLU A 1 174 ? -13.220 3.110 23.672 1.00 94.19 174 GLU A CA 1
ATOM 1327 C C . GLU A 1 174 ? -12.024 3.291 22.724 1.00 94.19 174 GLU A C 1
ATOM 1329 O O . GLU A 1 174 ? -11.089 2.489 22.743 1.00 94.19 174 GLU A O 1
ATOM 1334 N N . TYR A 1 175 ? -12.016 4.373 21.942 1.00 94.06 175 TYR A N 1
ATOM 1335 C CA . TYR A 1 175 ? -10.934 4.729 21.023 1.00 94.06 175 TYR A CA 1
ATOM 1336 C C . TYR A 1 175 ? -9.587 4.795 21.751 1.00 94.06 175 TYR A C 1
ATOM 1338 O O . TYR A 1 175 ? -8.631 4.119 21.365 1.00 94.06 175 TYR A O 1
ATOM 1346 N N . ALA A 1 176 ? -9.519 5.557 22.847 1.00 94.12 176 ALA A N 1
ATOM 1347 C CA . ALA A 1 176 ? -8.308 5.684 23.651 1.00 94.12 176 ALA A CA 1
ATOM 1348 C C . ALA A 1 176 ? -7.872 4.342 24.265 1.00 94.12 176 ALA A C 1
ATOM 1350 O O . ALA A 1 176 ? -6.677 4.039 24.291 1.00 94.12 176 ALA A O 1
ATOM 1351 N N . ALA A 1 177 ? -8.819 3.512 24.717 1.00 96.12 177 ALA A N 1
ATOM 1352 C CA . ALA A 1 177 ? -8.525 2.192 25.266 1.00 96.12 177 ALA A CA 1
ATOM 1353 C C . ALA A 1 177 ? -7.894 1.257 24.219 1.00 96.12 177 ALA A C 1
ATOM 1355 O O . ALA A 1 177 ? -6.891 0.603 24.512 1.00 96.12 177 ALA A O 1
ATOM 1356 N N . TYR A 1 178 ? -8.422 1.222 22.990 1.00 96.19 178 TYR A N 1
ATOM 1357 C CA . TYR A 1 178 ? -7.852 0.407 21.911 1.00 96.19 178 TYR A CA 1
ATOM 1358 C C . TYR A 1 178 ? -6.493 0.925 21.427 1.00 96.19 178 TYR A C 1
ATOM 1360 O O . TYR A 1 178 ? -5.606 0.112 21.172 1.00 96.19 178 TYR A O 1
ATOM 1368 N N . LEU A 1 179 ? -6.270 2.244 21.372 1.00 95.25 179 LEU A N 1
ATOM 1369 C CA . LEU A 1 179 ? -4.926 2.779 21.110 1.00 95.25 179 LEU A CA 1
ATOM 1370 C C . LEU A 1 179 ? -3.934 2.419 22.225 1.00 95.25 179 LEU A C 1
ATOM 1372 O O . LEU A 1 179 ? -2.776 2.108 21.945 1.00 95.25 179 LEU A O 1
ATOM 1376 N N . GLY A 1 180 ? -4.387 2.396 23.481 1.00 96.06 180 GLY A N 1
ATOM 1377 C CA . GLY A 1 180 ? -3.603 1.889 24.606 1.00 96.06 180 GLY A CA 1
ATOM 1378 C C . GLY A 1 180 ? -3.201 0.424 24.413 1.00 96.06 180 GLY A C 1
ATOM 1379 O O . GLY A 1 180 ? -2.017 0.101 24.514 1.00 96.06 180 GLY A O 1
ATOM 1380 N N . LYS A 1 181 ? -4.160 -0.444 24.051 1.00 96.12 181 LYS A N 1
ATOM 1381 C CA . LYS A 1 181 ? -3.889 -1.852 23.703 1.00 96.12 181 LYS A CA 1
ATOM 1382 C C . LYS A 1 181 ? -2.891 -1.965 22.545 1.00 96.12 181 LYS A C 1
ATOM 1384 O O . LYS A 1 181 ? -1.928 -2.719 22.660 1.00 96.12 181 LYS A O 1
ATOM 1389 N N . ALA A 1 182 ? -3.069 -1.180 21.478 1.00 95.00 182 ALA A N 1
ATOM 1390 C CA . ALA A 1 182 ? -2.163 -1.157 20.329 1.00 95.00 182 ALA A CA 1
ATOM 1391 C C . ALA A 1 182 ? -0.728 -0.801 20.731 1.00 95.00 182 ALA A C 1
ATOM 1393 O O . ALA A 1 182 ? 0.218 -1.459 20.301 1.00 95.00 182 ALA A O 1
ATOM 1394 N N . LYS A 1 183 ? -0.559 0.207 21.596 1.00 96.12 183 LYS A N 1
ATOM 1395 C CA . LYS A 1 183 ? 0.753 0.610 22.109 1.00 96.12 183 LYS A CA 1
ATOM 1396 C C . LYS A 1 183 ? 1.410 -0.515 22.904 1.00 96.12 183 LYS A C 1
ATOM 1398 O O . LYS A 1 183 ? 2.563 -0.845 22.640 1.00 96.12 183 LYS A O 1
ATOM 1403 N N . THR A 1 184 ? 0.688 -1.126 23.842 1.00 96.19 184 THR A N 1
ATOM 1404 C CA . THR A 1 184 ? 1.208 -2.250 24.638 1.00 96.19 184 THR A CA 1
ATOM 1405 C C . THR A 1 184 ? 1.601 -3.434 23.755 1.00 96.19 184 THR A C 1
ATOM 1407 O O . THR A 1 184 ? 2.694 -3.979 23.911 1.00 96.19 184 THR A O 1
ATOM 1410 N N . ALA A 1 185 ? 0.750 -3.791 22.792 1.00 94.12 185 ALA A N 1
ATOM 1411 C CA . ALA A 1 185 ? 1.030 -4.816 21.796 1.00 94.12 185 ALA A CA 1
ATOM 1412 C C . ALA A 1 185 ? 2.313 -4.508 21.007 1.00 94.12 185 ALA A C 1
ATOM 1414 O O . ALA A 1 185 ? 3.242 -5.315 20.995 1.00 94.12 185 ALA A O 1
ATOM 1415 N N . ALA A 1 186 ? 2.411 -3.318 20.409 1.00 94.38 186 ALA A N 1
ATOM 1416 C CA . ALA A 1 186 ? 3.563 -2.912 19.609 1.00 94.38 186 ALA A CA 1
ATOM 1417 C C . ALA A 1 186 ? 4.873 -2.896 20.424 1.00 94.38 186 ALA A C 1
ATOM 1419 O O . ALA A 1 186 ? 5.909 -3.319 19.915 1.00 94.38 186 ALA A O 1
ATOM 1420 N N . GLN A 1 187 ? 4.838 -2.493 21.701 1.00 95.50 187 GLN A N 1
ATOM 1421 C CA . GLN A 1 187 ? 6.000 -2.557 22.605 1.00 95.50 187 GLN A CA 1
ATOM 1422 C C . GLN A 1 187 ? 6.461 -3.999 22.861 1.00 95.50 187 GLN A C 1
ATOM 1424 O O . GLN A 1 187 ? 7.661 -4.293 22.816 1.00 95.50 187 GLN A O 1
ATOM 1429 N N . LEU A 1 188 ? 5.519 -4.914 23.107 1.00 93.50 188 LEU A N 1
ATOM 1430 C CA . LEU A 1 188 ? 5.817 -6.334 23.301 1.00 93.50 188 LEU A CA 1
ATOM 1431 C C . LEU A 1 188 ? 6.428 -6.949 22.033 1.00 93.50 188 LEU A C 1
ATOM 1433 O O . LEU A 1 188 ? 7.412 -7.686 22.106 1.00 93.50 188 LEU A O 1
ATOM 1437 N N . TYR A 1 189 ? 5.869 -6.622 20.867 1.00 91.94 189 TYR A N 1
ATOM 1438 C CA . TYR A 1 189 ? 6.378 -7.055 19.567 1.00 91.94 189 TYR A CA 1
ATOM 1439 C C . TYR A 1 189 ? 7.784 -6.542 19.292 1.00 91.94 189 TYR A C 1
ATOM 1441 O O . TYR A 1 189 ? 8.681 -7.331 19.010 1.00 91.94 189 TYR A O 1
ATOM 1449 N N . GLN A 1 190 ? 7.994 -5.237 19.436 1.00 93.88 190 GLN A N 1
ATOM 1450 C CA . GLN A 1 190 ? 9.300 -4.617 19.267 1.00 93.88 190 GLN A CA 1
ATOM 1451 C C . GLN A 1 190 ? 10.359 -5.269 20.167 1.00 93.88 190 GLN A C 1
ATOM 1453 O O . GLN A 1 190 ? 11.476 -5.502 19.716 1.00 93.88 190 GLN A O 1
ATOM 1458 N N . THR A 1 191 ? 10.012 -5.587 21.419 1.00 93.25 191 THR A N 1
ATOM 1459 C CA . THR A 1 191 ? 10.931 -6.243 22.362 1.00 93.25 191 THR A CA 1
ATOM 1460 C C . THR A 1 191 ? 11.365 -7.619 21.855 1.00 93.25 191 THR A C 1
ATOM 1462 O O . THR A 1 191 ? 12.562 -7.883 21.821 1.00 93.25 191 THR A O 1
ATOM 1465 N N . ARG A 1 192 ? 10.427 -8.453 21.383 1.00 91.31 192 ARG A N 1
ATOM 1466 C CA . ARG A 1 192 ? 10.746 -9.762 20.780 1.00 91.31 192 ARG A CA 1
ATOM 1467 C C . ARG A 1 192 ? 11.618 -9.613 19.530 1.00 91.31 192 ARG A C 1
ATOM 1469 O O . ARG A 1 192 ? 12.679 -10.214 19.432 1.00 91.31 192 ARG A O 1
ATOM 1476 N N . LEU A 1 193 ? 11.226 -8.721 18.620 1.00 92.25 193 LEU A N 1
ATOM 1477 C CA . LEU A 1 193 ? 11.951 -8.483 17.369 1.00 92.25 193 LEU A CA 1
ATOM 1478 C C . LEU A 1 193 ? 13.351 -7.886 17.587 1.00 92.25 193 LEU A C 1
ATOM 1480 O O . LEU A 1 193 ? 14.226 -8.059 16.744 1.00 92.25 193 LEU A O 1
ATOM 1484 N N . ASN A 1 194 ? 13.590 -7.175 18.696 1.00 91.75 194 ASN A N 1
ATOM 1485 C CA . ASN A 1 194 ? 14.930 -6.709 19.057 1.00 91.75 194 ASN A CA 1
ATOM 1486 C C . ASN A 1 194 ? 15.876 -7.886 19.330 1.00 91.75 194 ASN A C 1
ATOM 1488 O O . ASN A 1 194 ? 17.040 -7.807 18.947 1.00 91.75 194 ASN A O 1
ATOM 1492 N N . GLU A 1 195 ? 15.397 -8.945 19.986 1.00 88.00 195 GLU A N 1
ATOM 1493 C CA . GLU A 1 195 ? 16.194 -10.143 20.268 1.00 88.00 195 GLU A CA 1
ATOM 1494 C C . GLU A 1 195 ? 16.522 -10.884 18.970 1.00 88.00 195 GLU A C 1
ATOM 1496 O O . GLU A 1 195 ? 17.686 -11.196 18.718 1.00 88.00 195 GLU A O 1
ATOM 1501 N N . ASP A 1 196 ? 15.523 -11.061 18.104 1.00 87.81 196 ASP A 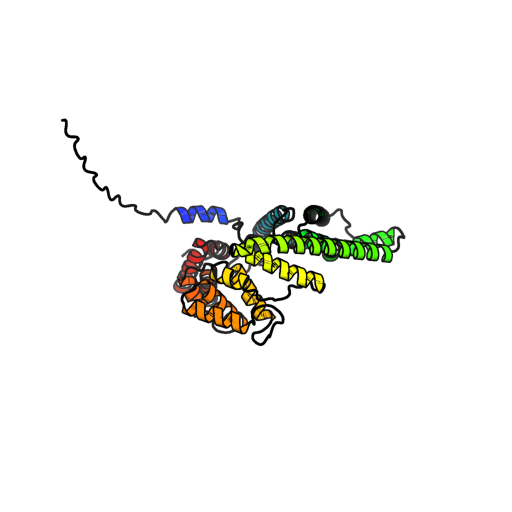N 1
ATOM 1502 C CA . ASP A 1 196 ? 15.667 -11.808 16.854 1.00 87.81 196 ASP A CA 1
ATOM 1503 C C . ASP A 1 196 ? 16.476 -11.045 15.790 1.00 87.81 196 ASP A C 1
ATOM 1505 O O . ASP A 1 196 ? 17.302 -11.635 15.097 1.00 87.81 196 ASP A O 1
ATOM 1509 N N . CYS A 1 197 ? 16.319 -9.720 15.684 1.00 90.94 197 CYS A N 1
ATOM 1510 C CA . CYS A 1 197 ? 17.089 -8.901 14.738 1.00 90.94 197 CYS A CA 1
ATOM 1511 C C . CYS A 1 197 ? 18.598 -8.905 15.047 1.00 90.94 197 CYS A C 1
ATOM 1513 O O . CYS A 1 197 ? 19.413 -8.744 14.139 1.00 90.94 197 CYS A O 1
ATOM 1515 N N . ASN A 1 198 ? 19.004 -9.150 16.299 1.00 82.81 198 ASN A N 1
ATOM 1516 C CA . ASN A 1 198 ? 20.423 -9.316 16.632 1.00 82.81 198 ASN A CA 1
ATOM 1517 C C . ASN A 1 198 ? 21.041 -10.575 15.992 1.00 82.81 198 ASN A C 1
ATOM 1519 O O . ASN A 1 198 ? 22.263 -10.671 15.931 1.00 82.81 198 ASN A O 1
ATOM 1523 N N . ASN A 1 199 ? 20.220 -11.502 15.483 1.00 82.19 199 ASN A N 1
ATOM 1524 C CA . ASN A 1 199 ? 20.657 -12.661 14.700 1.00 82.19 199 ASN A CA 1
ATOM 1525 C C . ASN A 1 199 ? 20.766 -12.362 13.187 1.00 82.19 199 ASN A C 1
ATOM 1527 O O . ASN A 1 199 ? 20.845 -13.291 12.387 1.00 82.19 199 ASN A O 1
ATOM 1531 N N . GLU A 1 200 ? 20.770 -11.082 12.796 1.00 79.38 200 GLU A N 1
ATOM 1532 C CA . GLU A 1 200 ? 21.023 -10.577 11.434 1.00 79.38 200 GLU A CA 1
ATOM 1533 C C . GLU A 1 200 ? 19.978 -10.960 10.364 1.00 79.38 200 GLU A C 1
ATOM 1535 O O . GLU A 1 200 ? 20.212 -10.794 9.164 1.00 79.38 200 GLU A O 1
ATOM 1540 N N . GLU A 1 201 ? 18.778 -11.401 10.757 1.00 87.12 201 GLU A N 1
ATOM 1541 C CA . GLU A 1 201 ? 17.689 -11.607 9.800 1.00 87.12 201 GLU A CA 1
ATOM 1542 C C . GLU A 1 201 ? 17.088 -10.255 9.367 1.00 87.12 201 GLU A C 1
ATOM 1544 O O . GLU A 1 201 ? 16.421 -9.555 10.134 1.00 87.12 201 GLU A O 1
ATOM 1549 N N . THR A 1 202 ? 17.331 -9.867 8.113 1.00 88.88 202 THR A N 1
ATOM 1550 C CA . THR A 1 202 ? 16.978 -8.531 7.600 1.00 88.88 202 THR A CA 1
ATOM 1551 C C . THR A 1 202 ? 15.470 -8.249 7.659 1.00 88.88 202 THR A C 1
ATOM 1553 O O . THR A 1 202 ? 15.077 -7.153 8.056 1.00 88.88 202 THR A O 1
ATOM 1556 N N . SER A 1 203 ? 14.619 -9.231 7.340 1.00 88.94 203 SER A N 1
ATOM 1557 C CA . SER A 1 203 ? 13.149 -9.156 7.470 1.00 88.94 203 SER A CA 1
ATOM 1558 C C . SER A 1 203 ? 12.718 -8.809 8.896 1.00 88.94 203 SER A C 1
ATOM 1560 O O . SER A 1 203 ? 11.931 -7.891 9.108 1.00 88.94 203 SER A O 1
ATOM 1562 N N . THR A 1 204 ? 13.287 -9.478 9.892 1.00 91.31 204 THR A N 1
ATOM 1563 C CA . THR A 1 204 ? 12.994 -9.242 11.309 1.00 91.31 204 THR A CA 1
ATOM 1564 C C . THR A 1 204 ? 13.397 -7.832 11.746 1.00 91.31 204 THR A C 1
ATOM 1566 O O . THR A 1 204 ? 12.655 -7.156 12.464 1.00 91.31 204 THR A O 1
ATOM 1569 N N . CYS A 1 205 ? 14.539 -7.334 11.266 1.00 93.00 205 CYS A N 1
ATOM 1570 C CA . CYS A 1 205 ? 14.975 -5.964 11.530 1.00 93.00 205 CYS A CA 1
ATOM 1571 C C . CYS A 1 205 ? 14.059 -4.904 10.900 1.00 93.00 205 CYS A C 1
ATOM 1573 O O . CYS A 1 205 ? 13.821 -3.869 11.526 1.00 93.00 205 CYS A O 1
ATOM 1575 N N . VAL A 1 206 ? 13.527 -5.165 9.700 1.00 92.12 206 VAL A N 1
ATOM 1576 C CA . VAL A 1 206 ? 12.511 -4.315 9.056 1.00 92.12 206 VAL A CA 1
ATOM 1577 C C . VAL A 1 206 ? 11.265 -4.248 9.935 1.00 92.12 206 VAL A C 1
ATOM 1579 O O . VAL A 1 206 ? 10.858 -3.154 10.319 1.00 92.12 206 VAL A O 1
ATOM 1582 N N . LEU A 1 207 ? 10.718 -5.396 10.348 1.00 91.12 207 LEU A N 1
ATOM 1583 C CA . LEU A 1 207 ? 9.513 -5.453 11.188 1.00 91.12 207 LEU A CA 1
ATOM 1584 C C . LEU A 1 207 ? 9.710 -4.735 12.531 1.00 91.12 207 LEU A C 1
ATOM 1586 O O . LEU A 1 207 ? 8.831 -4.011 13.001 1.00 91.12 207 LEU A O 1
ATOM 1590 N N . ARG A 1 208 ? 10.888 -4.881 13.149 1.00 93.56 208 ARG A N 1
ATOM 1591 C CA . ARG A 1 208 ? 11.253 -4.168 14.383 1.00 93.56 208 ARG A CA 1
ATOM 1592 C C . ARG A 1 208 ? 11.171 -2.654 14.201 1.00 93.56 208 ARG A C 1
ATOM 1594 O O . ARG A 1 208 ? 10.679 -1.943 15.080 1.00 93.56 208 ARG A O 1
ATOM 1601 N N . ASP A 1 209 ? 11.706 -2.155 13.093 1.00 92.44 209 ASP A N 1
ATOM 1602 C CA . ASP A 1 209 ? 11.749 -0.724 12.813 1.00 92.44 209 ASP A CA 1
ATOM 1603 C C . ASP A 1 209 ? 10.378 -0.187 12.364 1.00 92.44 209 ASP A C 1
ATOM 1605 O O . ASP A 1 209 ? 10.018 0.934 12.717 1.00 92.44 209 ASP A O 1
ATOM 1609 N N . GLU A 1 210 ? 9.533 -1.010 11.737 1.00 90.69 210 GLU A N 1
ATOM 1610 C CA . GLU A 1 210 ? 8.108 -0.699 11.551 1.00 90.69 210 GLU A CA 1
ATOM 1611 C C . GLU A 1 210 ? 7.358 -0.582 12.882 1.00 90.69 210 GLU A C 1
ATOM 1613 O O . GLU A 1 210 ? 6.548 0.328 13.051 1.00 90.69 210 GLU A O 1
ATOM 1618 N N . MET A 1 211 ? 7.663 -1.429 13.869 1.00 92.38 211 MET A N 1
ATOM 1619 C CA . MET A 1 211 ? 7.089 -1.294 15.213 1.00 92.38 211 MET A CA 1
ATOM 1620 C C . MET A 1 211 ? 7.579 -0.045 15.945 1.00 92.38 211 MET A C 1
ATOM 1622 O O . MET A 1 211 ? 6.789 0.595 16.638 1.00 92.38 211 MET A O 1
ATOM 1626 N N . LYS A 1 212 ? 8.844 0.360 15.763 1.00 92.25 212 LYS A N 1
ATOM 1627 C CA . LYS A 1 212 ? 9.329 1.668 16.249 1.00 92.25 212 LYS A CA 1
ATOM 1628 C C . LYS A 1 212 ? 8.519 2.812 15.651 1.00 92.25 212 LYS A C 1
ATOM 1630 O O . LYS A 1 212 ? 8.082 3.686 16.396 1.00 92.25 212 LYS A O 1
ATOM 1635 N N . GLN A 1 213 ? 8.306 2.774 14.337 1.00 89.56 213 GLN A N 1
ATOM 1636 C CA . GLN A 1 213 ? 7.521 3.782 13.636 1.00 89.56 213 GLN A CA 1
ATOM 1637 C C . GLN A 1 213 ? 6.090 3.847 14.175 1.00 89.56 213 GLN A C 1
ATOM 1639 O O . GLN A 1 213 ? 5.600 4.921 14.515 1.00 89.56 213 GLN A O 1
ATOM 1644 N N . LEU A 1 214 ? 5.448 2.687 14.332 1.00 91.00 214 LEU A N 1
ATOM 1645 C CA . LEU A 1 214 ? 4.086 2.603 14.846 1.00 91.00 214 LEU A CA 1
ATOM 1646 C C . LEU A 1 214 ? 3.957 3.177 16.260 1.00 91.00 214 LEU A C 1
ATOM 1648 O O . LEU A 1 214 ? 2.991 3.872 16.564 1.00 91.00 214 LEU A O 1
ATOM 1652 N N . LEU A 1 215 ? 4.930 2.901 17.131 1.00 93.44 215 LEU A N 1
ATOM 1653 C CA . LEU A 1 215 ? 4.949 3.439 18.490 1.00 93.44 215 LEU A CA 1
ATOM 1654 C C . LEU A 1 215 ? 5.068 4.963 18.501 1.00 93.44 215 LEU A C 1
ATOM 1656 O O . LEU A 1 215 ? 4.347 5.609 19.259 1.00 93.44 215 LEU A O 1
ATOM 1660 N N . LEU A 1 216 ? 5.916 5.531 17.642 1.00 90.81 216 LEU A N 1
ATOM 1661 C CA . LEU A 1 216 ? 6.039 6.980 17.491 1.00 90.81 216 LEU A CA 1
ATOM 1662 C C . LEU A 1 216 ? 4.724 7.611 16.997 1.00 90.81 216 LEU A C 1
ATOM 1664 O O . LEU A 1 216 ? 4.272 8.623 17.540 1.00 90.81 216 LEU A O 1
ATOM 1668 N N . ASP A 1 217 ? 4.078 6.988 16.010 1.00 89.56 217 ASP A N 1
ATOM 1669 C CA . ASP A 1 217 ? 2.794 7.441 15.463 1.00 89.56 217 ASP A CA 1
ATOM 1670 C C . ASP A 1 217 ? 1.676 7.385 16.530 1.00 89.56 217 ASP A C 1
ATOM 1672 O O . ASP A 1 217 ? 0.854 8.300 16.640 1.00 89.56 217 ASP A O 1
ATOM 1676 N N . LEU A 1 218 ? 1.669 6.341 17.370 1.00 91.44 218 LEU A N 1
ATOM 1677 C CA . LEU A 1 218 ? 0.748 6.198 18.505 1.00 91.44 218 LEU A CA 1
ATOM 1678 C C . LEU A 1 218 ? 1.008 7.236 19.607 1.00 91.44 218 LEU A C 1
ATOM 1680 O O . LEU A 1 218 ? 0.062 7.763 20.189 1.00 91.44 218 LEU A O 1
ATOM 1684 N N . GLU A 1 219 ? 2.271 7.546 19.907 1.00 91.81 219 GLU A N 1
ATOM 1685 C CA . GLU A 1 219 ? 2.654 8.505 20.953 1.00 91.81 219 GLU A CA 1
ATOM 1686 C C . GLU A 1 219 ? 2.329 9.948 20.594 1.00 91.81 219 GLU A C 1
ATOM 1688 O O . GLU A 1 219 ? 1.879 10.720 21.441 1.00 91.81 219 GLU A O 1
ATOM 1693 N N . THR A 1 220 ? 2.520 10.302 19.330 1.00 88.56 220 THR A N 1
ATOM 1694 C CA . THR A 1 220 ? 2.201 11.635 18.813 1.00 88.56 220 THR A CA 1
ATOM 1695 C C . THR A 1 220 ? 0.711 11.803 18.509 1.00 88.56 220 THR A C 1
ATOM 1697 O O . THR A 1 220 ? 0.281 12.903 18.158 1.00 88.56 220 THR A O 1
ATOM 1700 N N . ASN A 1 221 ? -0.078 10.722 18.612 1.00 84.25 221 ASN A N 1
ATOM 1701 C CA . ASN A 1 221 ? -1.434 10.617 18.064 1.00 84.25 221 ASN A CA 1
ATOM 1702 C C . ASN A 1 221 ? -1.498 11.067 16.587 1.00 84.25 221 ASN A C 1
ATOM 1704 O O . ASN A 1 221 ? -2.550 11.457 16.076 1.00 84.25 221 ASN A O 1
ATOM 1708 N N . ASN A 1 222 ? -0.358 11.027 15.895 1.00 81.25 222 ASN A N 1
ATOM 1709 C CA . ASN A 1 222 ? -0.240 11.313 14.484 1.00 81.25 222 ASN A CA 1
ATOM 1710 C C . ASN A 1 222 ? -0.100 9.984 13.765 1.00 81.25 222 ASN A C 1
ATOM 1712 O O . ASN A 1 222 ? 0.950 9.606 13.267 1.00 81.25 222 ASN A O 1
ATOM 1716 N N . LEU A 1 223 ? -1.222 9.285 13.674 1.00 73.62 223 LEU A N 1
ATOM 1717 C CA . LEU A 1 223 ? -1.333 8.056 12.903 1.00 73.62 223 LEU A CA 1
ATOM 1718 C C . LEU A 1 223 ? -1.322 8.313 11.375 1.00 73.62 223 LEU A C 1
ATOM 1720 O O . LEU A 1 223 ? -1.887 7.523 10.611 1.00 73.62 223 LEU A O 1
ATOM 1724 N N . ARG A 1 224 ? -0.775 9.453 10.926 1.00 67.25 224 ARG A N 1
ATOM 1725 C CA . ARG A 1 224 ? -0.308 9.650 9.552 1.00 67.25 224 ARG A CA 1
ATOM 1726 C C . ARG A 1 224 ? 1.158 9.246 9.561 1.00 67.25 224 ARG A C 1
ATOM 1728 O O . ARG A 1 224 ? 1.913 9.828 10.329 1.00 67.25 224 ARG A O 1
ATOM 1735 N N . ALA A 1 225 ? 1.515 8.276 8.723 1.00 64.31 225 ALA A N 1
ATOM 1736 C CA . ALA A 1 225 ? 2.837 7.660 8.687 1.00 64.31 225 ALA A CA 1
ATOM 1737 C C . ALA A 1 225 ? 3.952 8.703 8.832 1.00 64.31 225 ALA A C 1
ATOM 1739 O O . ALA A 1 225 ? 4.181 9.492 7.906 1.00 64.31 225 ALA A O 1
ATOM 1740 N N . SER A 1 226 ? 4.640 8.730 9.980 1.00 72.06 226 SER A N 1
ATOM 1741 C CA . SER A 1 226 ? 5.848 9.546 10.047 1.00 72.06 226 SER A CA 1
ATOM 1742 C C . SER A 1 226 ? 6.869 8.932 9.089 1.00 72.06 226 SER A C 1
ATOM 1744 O O . SER A 1 226 ? 7.076 7.719 9.037 1.00 72.06 226 SER A O 1
ATOM 1746 N N . SER A 1 227 ? 7.470 9.776 8.256 1.00 79.31 227 SER A N 1
ATOM 1747 C CA . SER A 1 227 ? 8.488 9.338 7.307 1.00 79.31 227 SER A CA 1
ATOM 1748 C C . SER A 1 227 ? 9.817 9.242 8.047 1.00 79.31 227 SER A C 1
ATOM 1750 O O . SER A 1 227 ? 10.423 10.262 8.352 1.00 79.31 227 SER A O 1
ATOM 1752 N N . VAL A 1 228 ? 10.262 8.025 8.358 1.00 81.88 228 VAL A N 1
ATOM 1753 C CA . VAL A 1 228 ? 11.591 7.765 8.932 1.00 81.88 228 VAL A CA 1
ATOM 1754 C C . VAL A 1 228 ? 12.370 6.837 8.005 1.00 81.88 228 VAL A C 1
ATOM 1756 O O . VAL A 1 228 ? 11.814 5.927 7.382 1.00 81.88 228 VAL A O 1
ATOM 1759 N N . LEU A 1 229 ? 13.670 7.092 7.877 1.00 85.75 229 LEU A N 1
ATOM 1760 C CA . LEU A 1 229 ? 14.588 6.313 7.051 1.00 85.75 229 LEU A CA 1
ATOM 1761 C C . LEU A 1 229 ? 15.428 5.405 7.953 1.00 85.75 229 LEU A C 1
ATOM 1763 O O . LEU A 1 229 ? 16.495 5.792 8.431 1.00 85.75 229 LEU A O 1
ATOM 1767 N N . TYR A 1 230 ? 14.917 4.205 8.226 1.00 85.94 230 TYR A N 1
ATOM 1768 C CA . TYR A 1 230 ? 15.638 3.209 9.016 1.00 85.94 230 TYR A CA 1
ATOM 1769 C C . TYR A 1 230 ? 16.664 2.447 8.160 1.00 85.94 230 TYR A C 1
ATOM 1771 O O . TYR A 1 230 ? 16.336 2.053 7.036 1.00 85.94 230 TYR A O 1
ATOM 1779 N N . PRO A 1 231 ? 17.869 2.154 8.691 1.00 89.44 231 PRO A N 1
ATOM 1780 C CA . PRO A 1 231 ? 18.882 1.375 7.975 1.00 89.44 231 PRO A CA 1
ATOM 1781 C C . PRO A 1 231 ? 18.397 -0.007 7.514 1.00 89.44 231 PRO A C 1
ATOM 1783 O O . PRO A 1 231 ? 18.751 -0.445 6.424 1.00 89.44 231 PRO A O 1
ATOM 1786 N N . SER A 1 232 ? 17.527 -0.666 8.287 1.00 91.88 232 SER A N 1
ATOM 1787 C CA . SER A 1 232 ? 16.973 -1.983 7.936 1.00 91.88 232 SER A CA 1
ATOM 1788 C C . SER A 1 232 ? 16.163 -1.967 6.639 1.00 91.88 232 SER A C 1
ATOM 1790 O O . SER A 1 232 ? 16.263 -2.903 5.849 1.00 91.88 232 SER A O 1
ATOM 1792 N N . PHE A 1 233 ? 15.412 -0.893 6.365 1.00 92.88 233 PHE A N 1
ATOM 1793 C CA . PHE A 1 233 ? 14.701 -0.735 5.094 1.00 92.88 233 PHE A CA 1
ATOM 1794 C C . PHE A 1 233 ? 15.685 -0.618 3.931 1.00 92.88 233 PHE A C 1
ATOM 1796 O O . PHE A 1 233 ? 15.424 -1.137 2.845 1.00 92.88 233 PHE A O 1
ATOM 1803 N N . LEU A 1 234 ? 16.819 0.055 4.151 1.00 94.38 234 LEU A N 1
ATOM 1804 C CA . LEU A 1 234 ? 17.833 0.237 3.118 1.00 94.38 234 LEU A CA 1
ATOM 1805 C C . LEU A 1 234 ? 18.510 -1.090 2.812 1.00 94.38 234 LEU A C 1
ATOM 1807 O O . LEU A 1 234 ? 18.604 -1.461 1.646 1.00 94.38 234 LEU A O 1
ATOM 1811 N N . ASP A 1 235 ? 18.907 -1.832 3.839 1.00 94.56 235 ASP A N 1
ATOM 1812 C CA . ASP A 1 235 ? 19.522 -3.144 3.664 1.00 94.56 235 ASP A CA 1
ATOM 1813 C C . ASP A 1 235 ? 18.546 -4.131 2.998 1.00 94.56 235 ASP A C 1
ATOM 1815 O O . ASP A 1 235 ? 18.921 -4.800 2.035 1.00 94.56 235 ASP A O 1
ATOM 1819 N N . ALA A 1 236 ? 17.272 -4.150 3.405 1.00 94.62 236 ALA A N 1
ATOM 1820 C CA . ALA A 1 236 ? 16.236 -4.962 2.765 1.00 94.62 236 ALA A CA 1
ATOM 1821 C C . ALA A 1 236 ? 16.026 -4.595 1.288 1.00 94.62 236 ALA A C 1
ATOM 1823 O O . ALA A 1 236 ? 15.948 -5.477 0.429 1.00 94.62 236 ALA A O 1
ATOM 1824 N N . CYS A 1 237 ? 15.983 -3.297 0.974 1.00 96.62 237 CYS A N 1
ATOM 1825 C CA . CYS A 1 237 ? 15.911 -2.815 -0.402 1.00 96.62 237 CYS A CA 1
ATOM 1826 C C . CYS A 1 237 ? 17.117 -3.288 -1.227 1.00 96.62 237 CYS A C 1
ATOM 1828 O O . CYS A 1 237 ? 16.942 -3.863 -2.302 1.00 96.62 237 CYS A O 1
ATOM 1830 N N . LEU A 1 238 ? 18.340 -3.105 -0.719 1.00 96.44 238 LEU A N 1
ATOM 1831 C CA . LEU A 1 238 ? 19.571 -3.504 -1.410 1.00 96.44 238 LEU A CA 1
ATOM 1832 C C . LEU A 1 238 ? 19.684 -5.026 -1.606 1.00 96.44 238 LEU A C 1
ATOM 1834 O O . LEU A 1 238 ? 20.367 -5.463 -2.533 1.00 96.44 238 LEU A O 1
ATOM 1838 N N . GLN A 1 239 ? 18.990 -5.816 -0.783 1.00 95.62 239 GLN A N 1
ATOM 1839 C CA . GLN A 1 239 ? 18.846 -7.271 -0.916 1.00 95.62 239 GLN A CA 1
ATOM 1840 C C . GLN A 1 239 ? 17.723 -7.704 -1.878 1.00 95.62 239 GLN A C 1
ATOM 1842 O O . GLN A 1 239 ? 17.502 -8.898 -2.061 1.00 95.62 239 GLN A O 1
ATOM 1847 N N . GLY A 1 240 ? 17.023 -6.762 -2.517 1.00 94.62 240 GLY A N 1
ATOM 1848 C CA . GLY A 1 240 ? 16.008 -7.053 -3.532 1.00 94.62 240 GLY A CA 1
ATOM 1849 C C . GLY A 1 240 ? 14.561 -6.985 -3.054 1.00 94.62 240 GLY A C 1
ATOM 1850 O O . GLY A 1 240 ? 13.667 -7.231 -3.860 1.00 94.62 240 GLY A O 1
ATOM 1851 N N . GLN A 1 241 ? 14.293 -6.604 -1.800 1.00 93.25 241 GLN A N 1
ATOM 1852 C CA . GLN A 1 241 ? 12.925 -6.352 -1.335 1.00 93.25 241 GLN A CA 1
ATOM 1853 C C . GLN A 1 241 ? 12.447 -4.985 -1.847 1.00 93.25 241 GLN A C 1
ATOM 1855 O O . GLN A 1 241 ? 12.513 -3.970 -1.152 1.00 93.25 241 GLN A O 1
ATOM 1860 N N . THR A 1 242 ? 11.983 -4.944 -3.093 1.00 92.56 242 THR A N 1
ATOM 1861 C CA . THR A 1 242 ? 11.627 -3.716 -3.825 1.00 92.56 242 THR A CA 1
ATOM 1862 C C . THR A 1 242 ? 10.550 -2.871 -3.148 1.00 92.56 242 THR A C 1
ATOM 1864 O O . THR A 1 242 ? 10.600 -1.647 -3.260 1.00 92.56 242 THR A O 1
ATOM 1867 N N . ASN A 1 243 ? 9.639 -3.467 -2.373 1.00 90.25 243 ASN A N 1
ATOM 1868 C CA . ASN A 1 243 ? 8.641 -2.716 -1.599 1.00 90.25 243 ASN A CA 1
ATOM 1869 C C . ASN A 1 243 ? 9.311 -1.798 -0.555 1.00 90.25 243 ASN A C 1
ATOM 1871 O O . ASN A 1 243 ? 8.903 -0.648 -0.382 1.00 90.25 243 ASN A O 1
ATOM 1875 N N . ASN A 1 244 ? 10.422 -2.237 0.052 1.00 93.38 244 ASN A N 1
ATOM 1876 C CA . ASN A 1 244 ? 11.228 -1.390 0.937 1.00 93.38 244 ASN A CA 1
ATOM 1877 C C . ASN A 1 244 ? 11.959 -0.276 0.169 1.00 93.38 244 ASN A C 1
ATOM 1879 O O . ASN A 1 244 ? 12.130 0.822 0.700 1.00 93.38 244 ASN A O 1
ATOM 1883 N N . CYS A 1 245 ? 12.338 -0.514 -1.093 1.00 95.56 245 CYS A N 1
ATOM 1884 C CA . CYS A 1 245 ? 12.887 0.531 -1.961 1.00 95.56 245 CYS A CA 1
ATOM 1885 C C . CYS A 1 245 ? 11.856 1.634 -2.231 1.00 95.56 245 CYS A C 1
ATOM 1887 O O . CYS A 1 245 ? 12.151 2.812 -2.034 1.00 95.56 245 CYS A O 1
ATOM 1889 N N . VAL A 1 246 ? 10.635 1.257 -2.629 1.00 93.00 246 VAL A N 1
ATOM 1890 C CA . VAL A 1 246 ? 9.534 2.203 -2.884 1.00 93.00 246 VAL A CA 1
ATOM 1891 C C . VAL A 1 246 ? 9.219 3.012 -1.626 1.00 93.00 246 VAL A C 1
ATOM 1893 O O . VAL A 1 246 ? 9.151 4.241 -1.687 1.00 93.00 246 VAL A O 1
ATOM 1896 N N . LYS A 1 247 ? 9.108 2.344 -0.469 1.00 91.06 247 LYS A N 1
ATOM 1897 C CA . LYS A 1 247 ? 8.864 2.987 0.830 1.00 91.06 247 LYS A CA 1
ATOM 1898 C C . LYS A 1 247 ? 9.942 4.017 1.177 1.00 91.06 247 LYS A C 1
ATOM 1900 O O . LYS A 1 247 ? 9.614 5.146 1.530 1.00 91.06 247 LYS A O 1
ATOM 1905 N N . LEU A 1 248 ? 11.223 3.671 1.024 1.00 93.06 248 LEU A N 1
ATOM 1906 C CA . LEU A 1 248 ? 12.323 4.605 1.280 1.00 93.06 248 LEU A CA 1
ATOM 1907 C C . LEU A 1 248 ? 12.296 5.818 0.356 1.00 93.06 248 LEU A C 1
ATOM 1909 O O . LEU A 1 248 ? 12.477 6.939 0.824 1.00 93.06 248 LEU A O 1
ATOM 1913 N N . VAL A 1 249 ? 12.059 5.613 -0.939 1.00 94.62 249 VAL A N 1
ATOM 1914 C CA . VAL A 1 249 ? 12.001 6.723 -1.894 1.00 94.62 249 VAL A CA 1
ATOM 1915 C C . VAL A 1 249 ? 10.804 7.632 -1.609 1.00 94.62 249 VAL A C 1
ATOM 1917 O O . VAL A 1 249 ? 10.965 8.850 -1.610 1.00 94.62 249 VAL A O 1
ATOM 1920 N N . SER A 1 250 ? 9.641 7.069 -1.271 1.00 91.19 250 SER A N 1
ATOM 1921 C CA . SER A 1 250 ? 8.471 7.840 -0.833 1.00 91.19 250 SER A CA 1
ATOM 1922 C C . SER A 1 250 ? 8.764 8.665 0.426 1.00 91.19 250 SER A C 1
ATOM 1924 O O . SER A 1 250 ? 8.392 9.839 0.503 1.00 91.19 250 SER A O 1
ATOM 1926 N N . ASN A 1 251 ? 9.476 8.087 1.398 1.00 90.69 251 ASN A N 1
ATOM 1927 C CA . ASN A 1 251 ? 9.884 8.797 2.611 1.00 90.69 251 ASN A CA 1
ATOM 1928 C C . ASN A 1 251 ? 10.869 9.934 2.290 1.00 90.69 251 ASN A C 1
ATOM 1930 O O . ASN A 1 251 ? 10.699 11.040 2.794 1.00 90.69 251 ASN A O 1
ATOM 1934 N N . ILE A 1 252 ? 11.854 9.707 1.412 1.00 91.62 252 ILE A N 1
ATOM 1935 C CA . ILE A 1 252 ? 12.781 10.755 0.949 1.00 91.62 252 ILE A CA 1
ATOM 1936 C C . ILE A 1 252 ? 12.020 11.883 0.241 1.00 91.62 252 ILE A C 1
ATOM 1938 O O . ILE A 1 252 ? 12.284 13.052 0.511 1.00 91.62 252 ILE A O 1
ATOM 1942 N N . ALA A 1 253 ? 11.068 11.553 -0.635 1.00 90.12 253 ALA A N 1
ATOM 1943 C CA . ALA A 1 253 ? 10.261 12.541 -1.348 1.00 90.12 253 ALA A CA 1
ATOM 1944 C C . ALA A 1 253 ? 9.387 13.374 -0.395 1.00 90.12 253 ALA A C 1
ATOM 1946 O O . ALA A 1 253 ? 9.255 14.580 -0.580 1.00 90.12 253 ALA A O 1
ATOM 1947 N N . THR A 1 254 ? 8.836 12.743 0.647 1.00 88.00 254 THR A N 1
ATOM 1948 C CA . THR A 1 254 ? 8.002 13.411 1.660 1.00 88.00 254 THR A CA 1
ATOM 1949 C C . THR A 1 254 ? 8.819 14.335 2.563 1.00 88.00 254 THR A C 1
ATOM 1951 O O . THR A 1 254 ? 8.383 15.443 2.866 1.00 88.00 254 THR A O 1
ATOM 1954 N N . LEU A 1 255 ? 10.005 13.894 2.994 1.00 87.88 255 LEU A N 1
ATOM 1955 C CA . LEU A 1 255 ? 10.887 14.680 3.862 1.00 87.88 255 LEU A CA 1
ATOM 1956 C C . LEU A 1 255 ? 11.621 15.793 3.101 1.00 87.88 255 LEU A C 1
ATOM 1958 O O . LEU A 1 255 ? 11.871 16.860 3.658 1.00 87.88 255 LEU A O 1
ATOM 1962 N N . GLY A 1 256 ? 11.967 15.549 1.836 1.00 88.69 256 GLY A N 1
ATOM 1963 C CA . GLY A 1 256 ? 12.884 16.377 1.059 1.00 88.69 256 GLY A CA 1
ATOM 1964 C C . GLY A 1 256 ? 14.357 16.084 1.377 1.00 88.69 256 GLY A C 1
ATOM 1965 O O . GLY A 1 256 ? 14.710 15.645 2.470 1.00 88.69 256 GLY A O 1
ATOM 1966 N N . LEU A 1 257 ? 15.247 16.338 0.409 1.00 85.44 257 LEU A N 1
ATOM 1967 C CA . LEU A 1 257 ? 16.681 16.020 0.530 1.00 85.44 257 LEU A CA 1
ATOM 1968 C C . LEU A 1 257 ? 17.435 16.871 1.563 1.00 85.44 257 LEU A C 1
ATOM 1970 O O . LEU A 1 257 ? 18.469 16.433 2.057 1.00 85.44 257 LEU A O 1
ATOM 1974 N N . ASP A 1 258 ? 16.921 18.055 1.896 1.00 83.81 258 ASP A N 1
ATOM 1975 C CA . ASP A 1 258 ? 17.552 18.982 2.845 1.00 83.81 258 ASP A CA 1
ATOM 1976 C C . ASP A 1 258 ? 17.114 18.743 4.303 1.00 83.81 258 ASP A C 1
ATOM 1978 O O . ASP A 1 258 ? 17.542 19.456 5.213 1.00 83.81 258 ASP A O 1
ATOM 1982 N N . HIS A 1 259 ? 16.249 17.753 4.547 1.00 86.00 259 HIS A N 1
ATOM 1983 C CA . HIS A 1 259 ? 15.760 17.448 5.886 1.00 86.00 259 HIS A CA 1
ATOM 1984 C C . HIS A 1 259 ? 16.861 16.840 6.766 1.00 86.00 259 HIS A C 1
ATOM 1986 O O . HIS A 1 259 ? 17.555 15.902 6.377 1.00 86.00 259 HIS A O 1
ATOM 1992 N N . LEU A 1 260 ? 16.991 17.350 7.991 1.00 86.12 260 LEU A N 1
ATOM 1993 C CA . LEU A 1 260 ? 17.874 16.804 9.019 1.00 86.12 260 LEU A CA 1
ATOM 1994 C C . LEU A 1 260 ? 17.006 16.121 10.080 1.00 86.12 260 LEU A C 1
ATOM 1996 O O . LEU A 1 260 ? 16.415 16.825 10.903 1.00 86.12 260 LEU A O 1
ATOM 2000 N N . PRO A 1 261 ? 16.878 14.785 10.047 1.00 81.81 261 PRO A N 1
ATOM 2001 C CA . PRO A 1 261 ? 15.965 14.098 10.941 1.00 81.81 261 PRO A CA 1
ATOM 2002 C C . PRO A 1 261 ? 16.518 14.040 12.367 1.00 81.81 261 PRO A C 1
ATOM 2004 O O . PRO A 1 261 ? 17.724 13.927 12.582 1.00 81.81 261 PRO A O 1
ATOM 2007 N N . GLU A 1 262 ? 15.616 14.059 13.349 1.00 79.06 262 GLU A N 1
ATOM 2008 C CA . GLU A 1 262 ? 15.967 13.774 14.747 1.00 79.06 262 GLU A CA 1
ATOM 2009 C C . GLU A 1 262 ? 16.336 12.293 14.948 1.00 79.06 262 GLU A C 1
ATOM 2011 O O . GLU A 1 262 ? 17.154 11.973 15.806 1.00 79.06 262 GLU A O 1
ATOM 2016 N N . ASN A 1 263 ? 15.755 11.394 14.139 1.00 74.06 263 ASN A N 1
ATOM 2017 C CA . ASN A 1 263 ? 15.964 9.946 14.187 1.00 74.06 263 ASN A CA 1
ATOM 2018 C C . ASN A 1 263 ? 16.125 9.354 12.774 1.00 74.06 263 ASN A C 1
ATOM 2020 O O . ASN A 1 263 ? 15.375 9.709 11.868 1.00 74.06 263 ASN A O 1
ATOM 2024 N N . GLY A 1 264 ? 17.025 8.380 12.610 1.00 77.94 264 GLY A N 1
ATOM 2025 C CA . GLY A 1 264 ? 17.276 7.705 11.327 1.00 77.94 264 GLY A CA 1
ATOM 2026 C C . GLY A 1 264 ? 18.331 8.397 10.458 1.00 77.94 264 GLY A C 1
ATOM 2027 O O . GLY A 1 264 ? 18.988 9.343 10.893 1.00 77.94 264 GLY A O 1
ATOM 2028 N N . ASP A 1 265 ? 18.512 7.895 9.235 1.00 84.81 265 ASP A N 1
ATOM 2029 C CA . ASP A 1 265 ? 19.475 8.458 8.285 1.00 84.81 265 ASP A CA 1
ATOM 2030 C C . ASP A 1 265 ? 18.900 9.692 7.579 1.00 84.81 265 ASP A C 1
ATOM 2032 O O . ASP A 1 265 ? 17.719 9.749 7.236 1.00 84.81 265 ASP A O 1
ATOM 2036 N N . ALA A 1 266 ? 19.750 10.682 7.307 1.00 87.75 266 ALA A N 1
ATOM 2037 C CA . ALA A 1 266 ? 19.337 11.855 6.547 1.00 87.75 266 ALA A CA 1
ATOM 2038 C C . ALA A 1 266 ? 19.022 11.472 5.078 1.00 87.75 266 ALA A C 1
ATOM 2040 O O . ALA A 1 266 ? 19.779 10.690 4.485 1.00 87.75 266 ALA A O 1
ATOM 2041 N N . PRO A 1 267 ? 17.953 12.006 4.451 1.00 89.31 267 PRO A N 1
ATOM 2042 C CA . PRO A 1 267 ? 17.535 11.619 3.098 1.00 89.31 267 PRO A CA 1
ATOM 2043 C C . PRO A 1 267 ? 18.638 11.683 2.032 1.00 89.31 267 PRO A C 1
ATOM 2045 O O . PRO A 1 267 ? 18.766 10.773 1.212 1.00 89.31 267 PRO A O 1
ATOM 2048 N N . GLN A 1 268 ? 19.495 12.703 2.079 1.00 88.75 268 GLN A N 1
ATOM 2049 C CA . GLN A 1 268 ? 20.655 12.863 1.202 1.00 88.75 268 GLN A CA 1
ATOM 2050 C C . GLN A 1 268 ? 21.716 11.767 1.378 1.00 88.75 268 GLN A C 1
ATOM 2052 O O . GLN A 1 268 ? 22.382 11.400 0.411 1.00 88.75 268 GLN A O 1
ATOM 2057 N N . VAL A 1 269 ? 21.866 11.205 2.583 1.00 91.56 269 VAL A N 1
ATOM 2058 C CA . VAL A 1 269 ? 22.797 10.094 2.845 1.00 91.56 269 VAL A CA 1
ATOM 2059 C C . VAL A 1 269 ? 22.263 8.804 2.224 1.00 91.56 269 VAL A C 1
ATOM 2061 O O . VAL A 1 269 ? 23.015 8.091 1.555 1.00 91.56 269 VAL A O 1
ATOM 2064 N N . VAL A 1 270 ? 20.964 8.533 2.383 1.00 92.44 270 VAL A N 1
ATOM 2065 C CA . VAL A 1 270 ? 20.302 7.363 1.782 1.00 92.44 270 VAL A CA 1
ATOM 2066 C C . VAL A 1 270 ? 20.323 7.453 0.253 1.00 92.44 270 VAL A C 1
ATOM 2068 O O . VAL A 1 270 ? 20.723 6.497 -0.411 1.00 92.44 270 VAL A O 1
ATOM 2071 N N . ALA A 1 271 ? 19.996 8.620 -0.313 1.00 93.12 271 ALA A N 1
ATOM 2072 C CA . ALA A 1 271 ? 20.063 8.860 -1.755 1.00 93.12 271 ALA A CA 1
ATOM 2073 C C . ALA A 1 271 ? 21.487 8.666 -2.311 1.00 93.12 271 ALA A C 1
ATOM 2075 O O . ALA A 1 271 ? 21.681 7.928 -3.279 1.00 93.12 271 ALA A O 1
ATOM 2076 N N . ALA A 1 272 ? 22.505 9.242 -1.658 1.00 95.12 272 ALA A N 1
ATOM 2077 C CA . ALA A 1 272 ? 23.902 9.061 -2.058 1.00 95.12 272 ALA A CA 1
ATOM 2078 C C . ALA A 1 272 ? 24.352 7.592 -1.971 1.00 95.12 272 ALA A C 1
ATOM 2080 O O . ALA A 1 272 ? 25.164 7.133 -2.783 1.00 95.12 272 ALA A O 1
ATOM 2081 N N . ARG A 1 273 ? 23.822 6.830 -1.005 1.00 96.25 273 ARG A N 1
ATOM 2082 C CA . ARG A 1 273 ? 24.073 5.389 -0.913 1.00 96.25 273 ARG A CA 1
ATOM 2083 C C . ARG A 1 273 ? 23.447 4.643 -2.089 1.00 96.25 273 ARG A C 1
ATOM 2085 O O . ARG A 1 273 ? 24.170 3.872 -2.713 1.00 96.25 273 ARG A O 1
ATOM 2092 N N . PHE A 1 274 ? 22.195 4.912 -2.463 1.00 97.69 274 PHE A N 1
ATOM 2093 C CA . PHE A 1 274 ? 21.596 4.307 -3.661 1.00 97.69 274 PHE A CA 1
ATOM 2094 C C . PHE A 1 274 ? 22.406 4.585 -4.931 1.00 97.69 274 PHE A C 1
ATOM 2096 O O . PHE A 1 274 ? 22.663 3.664 -5.705 1.00 97.69 274 PHE A O 1
ATOM 2103 N N . GLU A 1 275 ? 22.887 5.814 -5.130 1.00 97.31 275 GLU A N 1
ATOM 2104 C CA . GLU A 1 275 ? 23.733 6.131 -6.287 1.00 97.31 275 GLU A CA 1
ATOM 2105 C C . GLU A 1 275 ? 25.036 5.326 -6.307 1.00 97.31 275 GLU A C 1
ATOM 2107 O O . GLU A 1 275 ? 25.456 4.845 -7.363 1.00 97.31 275 GLU A O 1
ATOM 2112 N N . ARG A 1 276 ? 25.695 5.183 -5.151 1.00 98.00 276 ARG A N 1
ATOM 2113 C CA . ARG A 1 276 ? 26.935 4.409 -5.036 1.00 98.00 276 ARG A CA 1
ATOM 2114 C C . ARG A 1 276 ? 26.696 2.926 -5.309 1.00 98.00 276 ARG A C 1
ATOM 2116 O O . ARG A 1 276 ? 27.443 2.344 -6.089 1.00 98.00 276 ARG A O 1
ATOM 2123 N N . GLU A 1 277 ? 25.672 2.336 -4.699 1.00 98.25 277 GLU A N 1
ATOM 2124 C CA . GLU A 1 277 ? 25.342 0.918 -4.888 1.00 98.25 277 GLU A CA 1
ATOM 2125 C C . GLU A 1 277 ? 24.898 0.635 -6.331 1.00 98.25 277 GLU A C 1
ATOM 2127 O O . GLU A 1 277 ? 25.302 -0.367 -6.918 1.00 98.25 277 GLU A O 1
ATOM 2132 N N . CYS A 1 278 ? 24.160 1.553 -6.963 1.00 98.38 278 CYS A N 1
ATOM 2133 C CA . CYS A 1 278 ? 23.810 1.423 -8.375 1.00 98.38 278 CYS A CA 1
ATOM 2134 C C . CYS A 1 278 ? 25.057 1.439 -9.276 1.00 98.38 278 CYS A C 1
ATOM 2136 O O . CYS A 1 278 ? 25.215 0.572 -10.135 1.00 98.38 278 CYS A O 1
ATOM 2138 N N . LYS A 1 279 ? 26.001 2.365 -9.041 1.00 97.88 279 LYS A N 1
ATOM 2139 C CA . LYS A 1 279 ? 27.297 2.392 -9.753 1.00 97.88 279 LYS A CA 1
ATOM 2140 C C . LYS A 1 279 ? 28.121 1.119 -9.523 1.00 97.88 279 LYS A C 1
ATOM 2142 O O . LYS A 1 279 ? 28.918 0.757 -10.383 1.00 97.88 279 LYS A O 1
ATOM 2147 N N . ALA A 1 280 ? 27.924 0.446 -8.389 1.00 97.75 280 ALA A N 1
ATOM 2148 C CA . ALA A 1 280 ? 28.541 -0.838 -8.062 1.00 97.75 280 ALA A CA 1
ATOM 2149 C C . ALA A 1 280 ? 27.798 -2.055 -8.652 1.00 97.75 280 ALA A C 1
ATOM 2151 O O . ALA A 1 280 ? 28.240 -3.186 -8.466 1.00 97.75 280 ALA A O 1
ATOM 2152 N N . GLY A 1 281 ? 26.701 -1.844 -9.382 1.00 97.69 281 GLY A N 1
ATOM 2153 C CA . GLY A 1 281 ? 25.959 -2.904 -10.058 1.00 97.69 281 GLY A CA 1
ATOM 2154 C C . GLY A 1 281 ? 24.795 -3.500 -9.260 1.00 97.69 281 GLY A C 1
ATOM 2155 O O . GLY A 1 281 ? 24.319 -4.580 -9.605 1.00 97.69 281 GLY A O 1
ATOM 2156 N N . ASN A 1 282 ? 24.329 -2.834 -8.199 1.00 98.38 282 ASN A N 1
ATOM 2157 C CA . ASN A 1 282 ? 23.147 -3.264 -7.455 1.00 98.38 282 ASN A CA 1
ATOM 2158 C C . ASN A 1 282 ? 21.858 -2.816 -8.177 1.00 98.38 282 ASN A C 1
ATOM 2160 O O . ASN A 1 282 ? 21.510 -1.632 -8.191 1.00 98.38 282 ASN A O 1
ATOM 2164 N N . GLY A 1 283 ? 21.134 -3.773 -8.764 1.00 98.06 283 GLY A N 1
ATOM 2165 C CA . GLY A 1 283 ? 19.898 -3.522 -9.513 1.00 98.06 283 GLY A CA 1
ATOM 2166 C C . GLY A 1 283 ? 18.802 -2.797 -8.720 1.00 98.06 283 GLY A C 1
ATOM 2167 O O . GLY A 1 283 ? 18.253 -1.816 -9.239 1.00 98.06 283 GLY A O 1
ATOM 2168 N N . PRO A 1 284 ? 18.457 -3.239 -7.491 1.00 98.06 284 PRO A N 1
ATOM 2169 C CA . PRO A 1 284 ? 17.480 -2.554 -6.641 1.00 98.06 284 PRO A CA 1
ATOM 2170 C C . PRO A 1 284 ? 17.858 -1.103 -6.335 1.00 98.06 284 PRO A C 1
ATOM 2172 O O . PRO A 1 284 ? 17.012 -0.216 -6.411 1.00 98.06 284 PRO A O 1
ATOM 2175 N N . ALA A 1 285 ? 19.139 -0.822 -6.088 1.00 98.12 285 ALA A N 1
ATOM 2176 C CA . ALA A 1 285 ? 19.614 0.545 -5.911 1.00 98.12 285 ALA A CA 1
ATOM 2177 C C . ALA A 1 285 ? 19.408 1.394 -7.174 1.00 98.12 285 ALA A C 1
ATOM 2179 O O . ALA A 1 285 ? 18.978 2.540 -7.071 1.00 98.12 285 ALA A O 1
ATOM 2180 N N . CYS A 1 286 ? 19.656 0.840 -8.367 1.00 98.50 286 CYS A N 1
ATOM 2181 C CA . CYS A 1 286 ? 19.376 1.544 -9.622 1.00 98.50 286 CYS A CA 1
ATOM 2182 C C . CYS A 1 286 ? 17.886 1.848 -9.807 1.00 98.50 286 CYS A C 1
ATOM 2184 O O . CYS A 1 286 ? 17.545 2.940 -10.258 1.00 98.50 286 CYS A O 1
ATOM 2186 N N . PHE A 1 287 ? 17.000 0.934 -9.400 1.00 98.25 287 PHE A N 1
ATOM 2187 C CA . PHE A 1 287 ? 15.560 1.199 -9.363 1.00 98.25 287 PHE A CA 1
ATOM 2188 C C . PHE A 1 287 ? 15.229 2.362 -8.415 1.00 98.25 287 PHE A C 1
ATOM 2190 O O . PHE A 1 287 ? 14.525 3.288 -8.810 1.00 98.25 287 PHE A O 1
ATOM 2197 N N . SER A 1 288 ? 15.798 2.378 -7.206 1.00 97.81 288 SER A N 1
ATOM 2198 C CA . SER A 1 288 ? 15.599 3.473 -6.245 1.00 97.81 288 SER A CA 1
ATOM 2199 C C . SER A 1 288 ? 16.100 4.825 -6.761 1.00 97.81 288 SER A C 1
ATOM 2201 O O . SER A 1 288 ? 15.417 5.834 -6.589 1.00 97.81 288 SER A O 1
ATOM 2203 N N . VAL A 1 289 ? 17.260 4.869 -7.432 1.00 97.62 289 VAL A N 1
ATOM 2204 C CA . VAL A 1 289 ? 17.760 6.096 -8.083 1.00 97.62 289 VAL A CA 1
ATOM 2205 C C . VAL A 1 289 ? 16.787 6.565 -9.165 1.00 97.62 289 VAL A C 1
ATOM 2207 O O . VAL A 1 289 ? 16.461 7.751 -9.222 1.00 97.62 289 VAL A O 1
ATOM 2210 N N . ALA A 1 290 ? 16.281 5.650 -9.996 1.00 97.69 290 ALA A N 1
ATOM 2211 C CA . ALA A 1 290 ? 15.309 5.977 -11.035 1.00 97.69 290 ALA A CA 1
ATOM 2212 C C . ALA A 1 290 ? 14.012 6.566 -10.450 1.00 97.69 290 ALA A C 1
ATOM 2214 O O . ALA A 1 290 ? 13.509 7.574 -10.956 1.00 97.69 290 ALA A O 1
ATOM 2215 N N . LEU A 1 291 ? 13.502 5.996 -9.352 1.00 96.56 291 LEU A N 1
ATOM 2216 C CA . LEU A 1 291 ? 12.341 6.530 -8.637 1.00 96.56 291 LEU A CA 1
ATOM 2217 C C . LEU A 1 291 ? 12.615 7.938 -8.086 1.00 96.56 291 LEU A C 1
ATOM 2219 O O . LEU A 1 291 ? 11.809 8.837 -8.314 1.00 96.56 291 LEU A O 1
ATOM 2223 N N . LEU A 1 292 ? 13.763 8.168 -7.436 1.00 94.94 292 LEU A N 1
ATOM 2224 C CA . LEU A 1 292 ? 14.138 9.488 -6.905 1.00 94.94 292 LEU A CA 1
ATOM 2225 C C . LEU A 1 292 ? 14.210 10.551 -8.007 1.00 94.94 292 LEU A C 1
ATOM 2227 O O . LEU A 1 292 ? 13.677 11.649 -7.851 1.00 94.94 292 LEU A O 1
ATOM 2231 N N . LEU A 1 293 ? 14.822 10.221 -9.145 1.00 94.94 293 LEU A N 1
ATOM 2232 C CA . LEU A 1 293 ? 14.872 11.118 -10.300 1.00 94.94 293 LEU A CA 1
ATOM 2233 C C . LEU A 1 293 ? 13.471 11.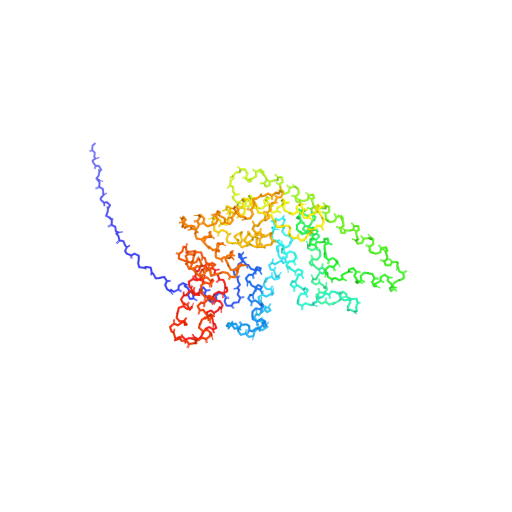396 -10.851 1.00 94.94 293 LEU A C 1
ATOM 2235 O O . LEU A 1 293 ? 13.159 12.545 -11.150 1.00 94.94 293 LEU A O 1
ATOM 2239 N N . THR A 1 294 ? 12.608 10.379 -10.901 1.00 93.88 294 THR A N 1
ATOM 2240 C CA . THR A 1 294 ? 11.209 10.529 -11.328 1.00 93.88 294 THR A CA 1
ATOM 2241 C C . THR A 1 294 ? 10.447 11.485 -10.405 1.00 93.88 294 THR A C 1
ATOM 2243 O O . THR A 1 294 ? 9.780 12.390 -10.896 1.00 93.88 294 THR A O 1
ATOM 2246 N N . THR A 1 295 ? 10.603 11.369 -9.078 1.00 90.12 295 THR A N 1
ATOM 2247 C CA . THR A 1 295 ? 9.977 12.301 -8.113 1.00 90.12 295 THR A CA 1
ATOM 2248 C C . THR A 1 295 ? 10.486 13.739 -8.224 1.00 90.12 295 THR A C 1
ATOM 2250 O O . THR A 1 295 ? 9.826 14.661 -7.759 1.00 90.12 295 THR A O 1
ATOM 2253 N N . GLN A 1 296 ? 11.650 13.937 -8.846 1.00 90.38 296 GLN A N 1
ATOM 2254 C CA . GLN A 1 296 ? 12.246 15.247 -9.119 1.00 90.38 296 GLN A CA 1
ATOM 2255 C C . GLN A 1 296 ? 11.951 15.746 -10.542 1.00 90.38 296 GLN A C 1
ATOM 2257 O O . GLN A 1 296 ? 12.546 16.738 -10.959 1.00 90.38 296 GLN A O 1
ATOM 2262 N N . GLU A 1 297 ? 11.105 15.045 -11.306 1.00 92.38 297 GLU A N 1
ATOM 2263 C CA . GLU A 1 297 ? 10.824 15.330 -12.722 1.00 92.38 297 GLU A CA 1
ATOM 2264 C C . GLU A 1 297 ? 12.092 15.332 -13.601 1.00 92.38 297 GLU A C 1
ATOM 2266 O O . GLU A 1 297 ? 12.224 16.076 -14.574 1.00 92.38 297 GLU A O 1
ATOM 2271 N N . ARG A 1 298 ? 13.067 14.485 -13.254 1.00 94.81 298 ARG A N 1
ATOM 2272 C CA . ARG A 1 298 ? 14.326 14.310 -13.988 1.00 94.81 298 ARG A CA 1
ATOM 2273 C C . ARG A 1 298 ? 14.302 13.019 -14.797 1.00 94.81 298 ARG A C 1
ATOM 2275 O O . ARG A 1 298 ? 13.615 12.062 -14.451 1.00 94.81 298 ARG A O 1
ATOM 2282 N N . ASN A 1 299 ? 15.104 12.976 -15.862 1.00 94.50 299 ASN A N 1
ATOM 2283 C CA . ASN A 1 299 ? 15.232 11.781 -16.692 1.00 94.50 299 ASN A CA 1
ATOM 2284 C C . ASN A 1 299 ? 15.768 10.595 -15.865 1.00 94.50 299 ASN A C 1
ATOM 2286 O O . ASN A 1 299 ? 16.860 10.670 -15.301 1.00 94.50 299 ASN A O 1
ATOM 2290 N N . SER A 1 300 ? 14.986 9.517 -15.817 1.00 96.75 300 SER A N 1
ATOM 2291 C CA . SER A 1 300 ? 15.238 8.284 -15.069 1.00 96.75 300 SER A CA 1
ATOM 2292 C C . SER A 1 300 ? 15.382 7.041 -15.963 1.00 96.75 300 SER A C 1
ATOM 2294 O O . SER A 1 300 ? 15.627 5.949 -15.446 1.00 96.75 300 SER A O 1
ATOM 2296 N N . GLU A 1 301 ? 15.255 7.184 -17.291 1.00 96.31 301 GLU A N 1
ATOM 2297 C CA . GLU A 1 301 ? 15.184 6.065 -18.249 1.00 96.31 301 GLU A CA 1
ATOM 2298 C C . GLU A 1 301 ? 16.429 5.168 -18.191 1.00 96.31 301 GLU A C 1
ATOM 2300 O O . GLU A 1 301 ? 16.303 3.946 -18.094 1.00 96.31 301 GLU A O 1
ATOM 2305 N N . ASP A 1 302 ? 17.628 5.753 -18.152 1.00 97.38 302 ASP A N 1
ATOM 2306 C CA . ASP A 1 302 ? 18.885 4.992 -18.093 1.00 97.38 302 ASP A CA 1
ATOM 2307 C C . ASP A 1 302 ? 18.981 4.114 -16.835 1.00 97.38 302 ASP A C 1
ATOM 2309 O O . ASP A 1 302 ? 19.470 2.983 -16.890 1.00 97.38 302 ASP A O 1
ATOM 2313 N N . PHE A 1 303 ? 18.468 4.596 -15.701 1.00 98.25 303 PHE A N 1
ATOM 2314 C CA . PHE A 1 303 ? 18.514 3.870 -14.432 1.00 98.25 303 PHE A CA 1
ATOM 2315 C C . PHE A 1 303 ? 17.461 2.760 -14.355 1.00 98.25 303 PHE A C 1
ATOM 2317 O O . PHE A 1 303 ? 17.768 1.672 -13.859 1.00 98.25 303 PHE A O 1
ATOM 2324 N N . TYR A 1 304 ? 16.257 2.977 -14.899 1.00 98.31 304 TYR A N 1
ATOM 2325 C CA . TYR A 1 304 ? 15.277 1.897 -15.053 1.00 98.31 304 TYR A CA 1
ATOM 2326 C C . TYR A 1 304 ? 15.788 0.811 -16.004 1.00 98.31 304 TYR A C 1
ATOM 2328 O O . TYR A 1 304 ? 15.696 -0.376 -15.682 1.00 98.31 304 TYR A O 1
ATOM 2336 N N . ASN A 1 305 ? 16.403 1.203 -17.125 1.00 97.94 305 ASN A N 1
ATOM 2337 C CA . ASN A 1 305 ? 17.047 0.279 -18.057 1.00 97.94 305 ASN A CA 1
ATOM 2338 C C . ASN A 1 305 ? 18.132 -0.551 -17.372 1.00 97.94 305 ASN A C 1
ATOM 2340 O O . ASN A 1 305 ? 18.120 -1.779 -17.479 1.00 97.94 305 ASN A O 1
ATOM 2344 N N . LEU A 1 306 ? 19.030 0.093 -16.624 1.00 98.19 306 LEU A N 1
ATOM 2345 C CA . LEU A 1 306 ? 20.088 -0.595 -15.890 1.00 98.19 306 LEU A CA 1
ATOM 2346 C C . LEU A 1 306 ? 19.516 -1.572 -14.853 1.00 98.19 306 LEU A C 1
ATOM 2348 O O . LEU A 1 306 ? 19.925 -2.731 -14.798 1.00 98.19 306 LEU A O 1
ATOM 2352 N N . SER A 1 307 ? 18.508 -1.145 -14.091 1.00 98.50 307 SER A N 1
ATOM 2353 C CA . SER A 1 307 ? 17.825 -1.998 -13.118 1.00 98.50 307 SER A CA 1
ATOM 2354 C C . SER A 1 307 ? 17.158 -3.219 -13.772 1.00 98.50 307 SER A C 1
ATOM 2356 O O . SER A 1 307 ? 17.311 -4.348 -13.298 1.00 98.50 307 SER A O 1
ATOM 2358 N N . CYS A 1 308 ? 16.499 -3.033 -14.921 1.00 98.31 308 CYS A N 1
ATOM 2359 C CA . CYS A 1 308 ? 15.926 -4.137 -15.690 1.00 98.31 308 CYS A CA 1
ATOM 2360 C C . CYS A 1 308 ? 16.995 -5.097 -16.236 1.00 98.31 308 CYS A C 1
ATOM 2362 O O . CYS A 1 308 ? 16.802 -6.318 -16.255 1.00 98.31 308 CYS A O 1
ATOM 2364 N N . GLN A 1 309 ? 18.129 -4.575 -16.711 1.00 97.81 309 GLN A N 1
ATOM 2365 C CA . GLN A 1 309 ? 19.255 -5.394 -17.172 1.00 97.81 309 GLN A CA 1
ATOM 2366 C C . GLN A 1 309 ? 19.835 -6.242 -16.033 1.00 97.81 309 GLN A C 1
ATOM 2368 O O . GLN A 1 309 ? 20.221 -7.384 -16.266 1.00 97.81 309 GLN A O 1
ATOM 2373 N N . MET A 1 310 ? 19.803 -5.724 -14.804 1.00 97.56 310 MET A N 1
ATOM 2374 C CA . MET A 1 310 ? 20.225 -6.413 -13.579 1.00 97.56 310 MET A CA 1
ATOM 2375 C C . MET A 1 310 ? 19.171 -7.366 -12.998 1.00 97.56 310 MET A C 1
ATOM 2377 O O . MET A 1 310 ? 19.377 -7.920 -11.923 1.00 97.56 310 MET A O 1
ATOM 2381 N N . GLY A 1 311 ? 18.051 -7.583 -13.693 1.00 96.50 311 GLY A N 1
ATOM 2382 C CA . GLY A 1 311 ? 17.051 -8.562 -13.277 1.00 96.50 311 GLY A CA 1
ATOM 2383 C C . GLY A 1 311 ? 16.127 -8.082 -12.160 1.00 96.50 311 GLY A C 1
ATOM 2384 O O . GLY A 1 311 ? 15.575 -8.913 -11.447 1.00 96.50 311 GLY A O 1
ATOM 2385 N N . VAL A 1 312 ? 15.901 -6.771 -12.022 1.00 97.31 312 VAL A N 1
ATOM 2386 C CA . VAL A 1 312 ? 14.844 -6.254 -11.140 1.00 97.31 312 VAL A CA 1
ATOM 2387 C C . VAL A 1 312 ? 13.514 -6.185 -11.901 1.00 97.31 312 VAL A C 1
ATOM 2389 O O . VAL A 1 312 ? 13.419 -5.427 -12.874 1.00 97.31 312 VAL A O 1
ATOM 2392 N N . PRO A 1 313 ? 12.464 -6.912 -11.465 1.00 94.81 313 PRO A N 1
ATOM 2393 C CA . PRO A 1 313 ? 11.188 -6.967 -12.182 1.00 94.81 313 PRO A CA 1
ATOM 2394 C C . PRO A 1 313 ? 10.535 -5.586 -12.349 1.00 94.81 313 PRO A C 1
ATOM 2396 O O . PRO A 1 313 ? 10.081 -5.239 -13.437 1.00 94.81 313 PRO A O 1
ATOM 2399 N N . HIS A 1 314 ? 10.578 -4.760 -11.297 1.00 95.62 314 HIS A N 1
ATOM 2400 C CA . HIS A 1 314 ? 10.021 -3.404 -11.290 1.00 95.62 314 HIS A CA 1
ATOM 2401 C C . HIS A 1 314 ? 10.736 -2.465 -12.271 1.00 95.62 314 HIS A C 1
ATOM 2403 O O . HIS A 1 314 ? 10.100 -1.648 -12.932 1.00 95.62 314 HIS A O 1
ATOM 2409 N N . GLY A 1 315 ? 12.062 -2.601 -12.402 1.00 97.56 315 GLY A N 1
ATOM 2410 C CA . GLY A 1 315 ? 12.827 -1.864 -13.404 1.00 97.56 315 GLY A CA 1
ATOM 2411 C C . GLY A 1 315 ? 12.368 -2.223 -14.815 1.00 97.56 315 GLY A C 1
ATOM 2412 O O . GLY A 1 315 ? 12.166 -1.338 -15.640 1.00 97.56 315 GLY A O 1
ATOM 2413 N N . CYS A 1 316 ? 12.136 -3.512 -15.086 1.00 97.69 316 CYS A N 1
ATOM 2414 C CA . CYS A 1 316 ? 11.631 -3.950 -16.386 1.00 97.69 316 CYS A CA 1
ATOM 2415 C C . CYS A 1 316 ? 10.216 -3.458 -16.671 1.00 97.69 316 CYS A C 1
ATOM 2417 O O . CYS A 1 316 ? 9.966 -2.999 -17.781 1.00 97.69 316 CYS A O 1
ATOM 2419 N N . GLU A 1 317 ? 9.319 -3.500 -15.687 1.00 96.50 317 GLU A N 1
ATOM 2420 C CA . GLU A 1 317 ? 7.976 -2.937 -15.823 1.00 96.50 317 GLU A CA 1
ATOM 2421 C C . GLU A 1 317 ? 8.014 -1.437 -16.156 1.00 96.50 317 GLU A C 1
ATOM 2423 O O . GLU A 1 317 ? 7.311 -0.996 -17.063 1.00 96.50 317 GLU A O 1
ATOM 2428 N N . ALA A 1 318 ? 8.859 -0.651 -15.483 1.00 96.94 318 ALA A N 1
ATOM 2429 C CA . ALA A 1 318 ? 8.956 0.787 -15.732 1.00 96.94 318 ALA A CA 1
ATOM 2430 C C . ALA A 1 318 ? 9.397 1.105 -17.174 1.00 96.94 318 ALA A C 1
ATOM 2432 O O . ALA A 1 318 ? 8.775 1.931 -17.846 1.00 96.94 318 ALA A O 1
ATOM 2433 N N . VAL A 1 319 ? 10.424 0.416 -17.688 1.00 97.50 319 VAL A N 1
ATOM 2434 C CA . VAL A 1 319 ? 10.863 0.579 -19.090 1.00 97.50 319 VAL A CA 1
ATOM 2435 C C . VAL A 1 319 ? 9.789 0.084 -20.059 1.00 97.50 319 VAL A C 1
ATOM 2437 O O . VAL A 1 319 ? 9.552 0.704 -21.098 1.00 97.50 319 VAL A O 1
ATOM 2440 N N . ALA A 1 320 ? 9.113 -1.017 -19.725 1.00 97.00 320 ALA A N 1
ATOM 2441 C CA . ALA A 1 320 ? 8.021 -1.555 -20.523 1.00 97.00 320 ALA A CA 1
ATOM 2442 C C . ALA A 1 320 ? 6.885 -0.532 -20.681 1.00 97.00 320 ALA A C 1
ATOM 2444 O O . ALA A 1 320 ? 6.408 -0.308 -21.794 1.00 97.00 320 ALA A O 1
ATOM 2445 N N . TRP A 1 321 ? 6.521 0.158 -19.595 1.00 95.56 321 TRP A N 1
ATOM 2446 C CA . TRP A 1 321 ? 5.534 1.233 -19.627 1.00 95.56 321 TRP A CA 1
ATOM 2447 C C . TRP A 1 321 ? 5.979 2.424 -20.474 1.00 95.56 321 TRP A C 1
ATOM 2449 O O . TRP A 1 321 ? 5.187 2.918 -21.272 1.00 95.56 321 TRP A O 1
ATOM 2459 N N . GLN A 1 322 ? 7.240 2.851 -20.378 1.00 95.38 322 GLN A N 1
ATOM 2460 C CA . GLN A 1 322 ? 7.778 3.915 -21.237 1.00 95.38 322 GLN A CA 1
ATOM 2461 C C . GLN A 1 322 ? 7.726 3.533 -22.724 1.00 95.38 322 GLN A C 1
ATOM 2463 O O . GLN A 1 322 ? 7.348 4.344 -23.569 1.00 95.38 322 GLN A O 1
ATOM 2468 N N . ALA A 1 323 ? 8.070 2.286 -23.060 1.00 96.62 323 ALA A N 1
ATOM 2469 C CA . ALA A 1 323 ? 7.961 1.775 -24.424 1.00 96.62 323 ALA A CA 1
ATOM 2470 C C . ALA A 1 323 ? 6.503 1.727 -24.909 1.00 96.62 323 ALA A C 1
ATOM 2472 O O . ALA A 1 323 ? 6.230 2.121 -26.043 1.00 96.62 323 ALA A O 1
ATOM 2473 N N . TYR A 1 324 ? 5.569 1.307 -24.052 1.00 96.25 324 TYR A N 1
ATOM 2474 C CA . TYR A 1 324 ? 4.142 1.297 -24.370 1.00 96.25 324 TYR A CA 1
ATOM 2475 C C . TYR A 1 324 ? 3.580 2.710 -24.586 1.00 96.25 324 TYR A C 1
ATOM 2477 O O . TYR A 1 324 ? 2.844 2.916 -25.545 1.00 96.25 324 TYR A O 1
ATOM 2485 N N . VAL A 1 325 ? 3.958 3.693 -23.761 1.00 95.25 325 VAL A N 1
ATOM 2486 C CA . VAL A 1 325 ? 3.556 5.101 -23.952 1.00 95.25 325 VAL A CA 1
ATOM 2487 C C . VAL A 1 325 ? 4.051 5.632 -25.300 1.00 95.25 325 VAL A C 1
ATOM 2489 O O . VAL A 1 325 ? 3.283 6.220 -26.053 1.00 95.25 325 VAL A O 1
ATOM 2492 N N . ARG A 1 326 ? 5.306 5.348 -25.675 1.00 95.94 326 ARG A N 1
ATOM 2493 C CA . ARG A 1 326 ? 5.823 5.719 -27.006 1.00 95.94 326 ARG A CA 1
ATOM 2494 C C . ARG A 1 326 ? 5.025 5.071 -28.141 1.00 95.94 326 ARG A C 1
ATOM 2496 O O . ARG A 1 326 ? 4.774 5.715 -29.156 1.00 95.94 326 ARG A O 1
ATOM 2503 N N . TYR A 1 327 ? 4.625 3.810 -27.976 1.00 96.38 327 TYR A N 1
ATOM 2504 C CA . TYR A 1 327 ? 3.749 3.130 -28.928 1.00 96.38 327 TYR A CA 1
ATOM 2505 C C . TYR A 1 327 ? 2.351 3.765 -28.987 1.00 96.38 327 TYR A C 1
ATOM 2507 O O . TYR A 1 327 ? 1.824 3.945 -30.080 1.00 96.38 327 TYR A O 1
ATOM 2515 N N . SER A 1 328 ? 1.746 4.134 -27.855 1.00 94.69 328 SER A N 1
ATOM 2516 C CA . SER A 1 328 ? 0.405 4.731 -27.851 1.00 94.69 328 SER A CA 1
ATOM 2517 C C . SER A 1 328 ? 0.380 6.137 -28.459 1.00 94.69 328 SER A C 1
ATOM 2519 O O . SER A 1 328 ? -0.609 6.505 -29.091 1.00 94.69 328 SER A O 1
ATOM 2521 N N . GLU A 1 329 ? 1.465 6.901 -28.320 1.00 96.56 329 GLU A N 1
ATOM 2522 C CA . GLU A 1 329 ? 1.638 8.213 -28.954 1.00 96.56 329 GLU A CA 1
ATOM 2523 C C . GLU A 1 329 ? 1.911 8.108 -30.463 1.00 96.56 329 GLU A C 1
ATOM 2525 O O . GLU A 1 329 ? 1.390 8.905 -31.247 1.00 96.56 329 GLU A O 1
ATOM 2530 N N . ALA A 1 330 ? 2.713 7.124 -30.879 1.00 97.06 330 ALA A N 1
ATOM 2531 C CA . ALA A 1 330 ? 3.074 6.881 -32.273 1.00 97.06 330 ALA A CA 1
ATOM 2532 C C . ALA A 1 330 ? 3.071 5.370 -32.588 1.00 97.06 330 ALA A C 1
ATOM 2534 O O . ALA A 1 330 ? 4.122 4.718 -32.521 1.00 97.06 330 ALA A O 1
ATOM 2535 N N . PRO A 1 331 ? 1.904 4.802 -32.956 1.00 96.25 331 PRO A N 1
ATOM 2536 C CA . PRO A 1 331 ? 1.779 3.372 -33.207 1.00 96.25 331 PRO A CA 1
ATOM 2537 C C . PRO A 1 331 ? 2.652 2.916 -34.377 1.00 96.25 331 PRO A C 1
ATOM 2539 O O . PRO A 1 331 ? 2.425 3.295 -35.527 1.00 96.25 331 PRO A O 1
ATOM 2542 N N . ALA A 1 332 ? 3.638 2.073 -34.080 1.00 96.25 332 ALA A N 1
ATOM 2543 C CA . ALA A 1 332 ? 4.497 1.422 -35.059 1.00 96.25 332 ALA A CA 1
ATOM 2544 C C . ALA A 1 332 ? 4.756 -0.035 -34.634 1.00 96.25 332 ALA A C 1
ATOM 2546 O O . ALA A 1 332 ? 4.894 -0.300 -33.434 1.00 96.25 332 ALA A O 1
ATOM 2547 N N . PRO A 1 333 ? 4.843 -0.994 -35.574 1.00 95.38 333 PRO A N 1
ATOM 2548 C CA . PRO A 1 333 ? 5.130 -2.390 -35.239 1.00 95.38 333 PRO A CA 1
ATOM 2549 C C . PRO A 1 333 ? 6.424 -2.562 -34.431 1.00 95.38 333 PRO A C 1
ATOM 2551 O O . PRO A 1 333 ? 6.484 -3.375 -33.512 1.00 95.38 333 PRO A O 1
ATOM 2554 N N . GLU A 1 334 ? 7.453 -1.764 -34.721 1.00 95.44 334 GLU A N 1
ATOM 2555 C CA . GLU A 1 334 ? 8.740 -1.821 -34.029 1.00 95.44 334 GLU A CA 1
ATOM 2556 C C . GLU A 1 334 ? 8.626 -1.368 -32.566 1.00 95.44 334 GLU A C 1
ATOM 2558 O O . GLU A 1 334 ? 9.209 -1.996 -31.680 1.00 95.44 334 GLU A O 1
ATOM 2563 N N . THR A 1 335 ? 7.858 -0.307 -32.288 1.00 94.56 335 THR A N 1
ATOM 2564 C CA . THR A 1 335 ? 7.656 0.188 -30.915 1.00 94.56 335 THR A CA 1
ATOM 2565 C C . THR A 1 335 ? 6.774 -0.761 -30.108 1.00 94.56 335 THR A C 1
ATOM 2567 O O . THR A 1 335 ? 7.084 -1.029 -28.943 1.00 94.56 335 THR A O 1
ATOM 2570 N N . LEU A 1 336 ? 5.750 -1.357 -30.734 1.00 95.88 336 LEU A N 1
ATOM 2571 C CA . LEU A 1 336 ? 4.932 -2.404 -30.116 1.00 95.88 336 LEU A CA 1
ATOM 2572 C C . LEU A 1 336 ? 5.760 -3.647 -29.775 1.00 95.88 336 LEU A C 1
ATOM 2574 O O . LEU A 1 336 ? 5.626 -4.188 -28.677 1.00 95.88 336 LEU A O 1
ATOM 2578 N N . ALA A 1 337 ? 6.640 -4.089 -30.678 1.00 96.31 337 ALA A N 1
ATOM 2579 C CA . ALA A 1 337 ? 7.504 -5.246 -30.451 1.00 96.31 337 ALA A CA 1
ATOM 2580 C C . ALA A 1 337 ? 8.450 -5.033 -29.257 1.00 96.31 337 ALA A C 1
ATOM 2582 O O . ALA A 1 337 ? 8.602 -5.928 -28.420 1.00 96.31 337 ALA A O 1
ATOM 2583 N N . VAL A 1 338 ? 9.036 -3.835 -29.129 1.00 95.62 338 VAL A N 1
ATOM 2584 C CA . VAL A 1 338 ? 9.874 -3.471 -27.973 1.00 95.62 338 VAL A CA 1
ATOM 2585 C C . VAL A 1 338 ? 9.059 -3.487 -26.676 1.00 95.62 338 VAL A C 1
ATOM 2587 O O . VAL A 1 338 ? 9.480 -4.124 -25.708 1.00 95.62 338 VAL A O 1
ATOM 2590 N N . ALA A 1 339 ? 7.886 -2.841 -26.654 1.00 96.38 339 ALA A N 1
ATOM 2591 C CA . ALA A 1 339 ? 7.014 -2.819 -25.477 1.00 96.38 339 ALA A CA 1
ATOM 2592 C C . ALA A 1 339 ? 6.591 -4.237 -25.061 1.00 96.38 339 ALA A C 1
ATOM 2594 O O . ALA A 1 339 ? 6.770 -4.622 -23.907 1.00 96.38 339 ALA A O 1
ATOM 2595 N N . THR A 1 340 ? 6.128 -5.045 -26.018 1.00 96.44 340 THR A N 1
ATOM 2596 C CA . THR A 1 340 ? 5.704 -6.438 -25.802 1.00 96.44 340 THR A CA 1
ATOM 2597 C C . THR A 1 340 ? 6.836 -7.281 -25.217 1.00 96.44 340 THR A C 1
ATOM 2599 O O . THR A 1 340 ? 6.632 -7.996 -24.238 1.00 96.44 340 THR A O 1
ATOM 2602 N N . SER A 1 341 ? 8.057 -7.169 -25.754 1.00 96.25 341 SER A N 1
ATOM 2603 C CA . SER A 1 341 ? 9.207 -7.922 -25.241 1.00 96.25 341 SER A CA 1
ATOM 2604 C C . SER A 1 341 ? 9.560 -7.552 -23.797 1.00 96.25 341 SER A C 1
ATOM 2606 O O . SER A 1 341 ? 9.931 -8.433 -23.017 1.00 96.25 341 SER A O 1
ATOM 2608 N N . LEU A 1 342 ? 9.482 -6.270 -23.433 1.00 96.88 342 LEU A N 1
ATOM 2609 C CA . LEU A 1 342 ? 9.786 -5.799 -22.079 1.00 96.88 342 LEU A CA 1
ATOM 2610 C C . LEU A 1 342 ? 8.686 -6.182 -21.082 1.00 96.88 342 LEU A C 1
ATOM 2612 O O . LEU A 1 342 ? 8.996 -6.644 -19.984 1.00 96.88 342 LEU A O 1
ATOM 2616 N N . LEU A 1 343 ? 7.418 -6.057 -21.483 1.00 96.00 343 LEU A N 1
ATOM 2617 C CA . LEU A 1 343 ? 6.269 -6.503 -20.694 1.00 96.00 343 LEU A CA 1
ATOM 2618 C C . LEU A 1 343 ? 6.339 -8.009 -20.432 1.00 96.00 343 LEU A C 1
ATOM 2620 O O . LEU A 1 343 ? 6.206 -8.434 -19.287 1.00 96.00 343 LEU A O 1
ATOM 2624 N N . GLN A 1 344 ? 6.631 -8.813 -21.461 1.00 95.62 344 GLN A N 1
ATOM 2625 C CA . GLN A 1 344 ? 6.798 -10.259 -21.308 1.00 95.62 344 GLN A CA 1
ATOM 2626 C C . GLN A 1 344 ? 7.947 -10.587 -20.356 1.00 95.62 344 GLN A C 1
ATOM 2628 O O . GLN A 1 344 ? 7.817 -11.486 -19.528 1.00 95.62 344 GLN A O 1
ATOM 2633 N N . LYS A 1 345 ? 9.061 -9.848 -20.429 1.00 96.06 345 LYS A N 1
ATOM 2634 C CA . LYS A 1 345 ? 10.176 -10.016 -19.493 1.00 96.06 345 LYS A CA 1
ATOM 2635 C C . LYS A 1 345 ? 9.742 -9.742 -18.050 1.00 96.06 345 LYS A C 1
ATOM 2637 O O . LYS A 1 345 ? 10.005 -10.578 -17.196 1.00 96.06 345 LYS A O 1
ATOM 2642 N N . ALA A 1 346 ? 9.070 -8.622 -17.780 1.00 95.38 346 ALA A N 1
ATOM 2643 C CA . ALA A 1 346 ? 8.597 -8.287 -16.435 1.00 95.38 346 ALA A CA 1
ATOM 2644 C C . ALA A 1 346 ? 7.540 -9.283 -15.918 1.00 95.38 346 ALA A C 1
ATOM 2646 O O . ALA A 1 346 ? 7.614 -9.709 -14.768 1.00 95.38 346 ALA A O 1
ATOM 2647 N N . CYS A 1 347 ? 6.622 -9.722 -16.785 1.00 93.31 347 CYS A N 1
ATOM 2648 C CA . CYS A 1 347 ? 5.634 -10.760 -16.482 1.00 93.31 347 CYS A CA 1
ATOM 2649 C C . CYS A 1 347 ? 6.304 -12.089 -16.098 1.00 93.31 347 CYS A C 1
ATOM 2651 O O . CYS A 1 347 ? 6.017 -12.657 -15.049 1.00 93.31 347 CYS A O 1
ATOM 2653 N N . ASN A 1 348 ? 7.294 -12.539 -16.878 1.00 92.56 348 ASN A N 1
ATOM 2654 C CA . ASN A 1 348 ? 8.075 -13.745 -16.574 1.00 92.56 348 ASN A CA 1
ATOM 2655 C C . ASN A 1 348 ? 8.866 -13.643 -15.257 1.00 92.56 348 ASN A C 1
ATOM 2657 O O . ASN A 1 348 ? 9.353 -14.653 -14.755 1.00 92.56 348 ASN A O 1
ATOM 2661 N N . MET A 1 349 ? 9.031 -12.431 -14.728 1.00 91.94 349 MET A N 1
ATOM 2662 C CA . MET A 1 349 ? 9.689 -12.147 -13.456 1.00 91.94 349 MET A CA 1
ATOM 2663 C C . MET A 1 349 ? 8.690 -11.953 -12.299 1.00 91.94 349 MET A C 1
ATOM 2665 O O . MET A 1 349 ? 9.093 -11.472 -11.243 1.00 91.94 349 MET A O 1
ATOM 2669 N N . GLY A 1 350 ? 7.415 -12.312 -12.489 1.00 88.69 350 GLY A N 1
ATOM 2670 C CA . GLY A 1 350 ? 6.390 -12.333 -11.438 1.00 88.69 350 GLY A CA 1
ATOM 2671 C C . GLY A 1 350 ? 5.577 -11.046 -11.283 1.00 88.69 350 GLY A C 1
ATOM 2672 O O . GLY A 1 350 ? 4.862 -10.895 -10.303 1.00 88.69 350 GLY A O 1
ATOM 2673 N N . ARG A 1 351 ? 5.668 -10.089 -12.217 1.00 90.50 351 ARG A N 1
ATOM 2674 C CA . ARG A 1 351 ? 4.858 -8.858 -12.156 1.00 90.50 351 ARG A CA 1
ATOM 2675 C C . ARG A 1 351 ? 3.497 -9.078 -12.802 1.00 90.50 351 ARG A C 1
ATOM 2677 O O . ARG A 1 351 ? 3.437 -9.316 -14.010 1.00 90.50 351 ARG A O 1
ATOM 2684 N N . ASN A 1 352 ? 2.408 -8.917 -12.045 1.00 90.50 352 ASN A N 1
ATOM 2685 C CA . ASN A 1 352 ? 1.065 -9.194 -12.565 1.00 90.50 352 ASN A CA 1
ATOM 2686 C C . ASN A 1 352 ? 0.601 -8.116 -13.553 1.00 90.50 352 ASN A C 1
ATOM 2688 O O . ASN A 1 352 ? -0.006 -8.432 -14.577 1.00 90.50 352 ASN A O 1
ATOM 2692 N N . VAL A 1 353 ? 0.920 -6.842 -13.291 1.00 92.19 353 VAL A N 1
ATOM 2693 C CA . VAL A 1 353 ? 0.495 -5.721 -14.150 1.00 92.19 353 VAL A CA 1
ATOM 2694 C C . VAL A 1 353 ? 0.949 -5.905 -15.608 1.00 92.19 353 VAL A C 1
ATOM 2696 O O . VAL A 1 353 ? 0.085 -5.902 -16.488 1.00 92.19 353 VAL A O 1
ATOM 2699 N N . PRO A 1 354 ? 2.240 -6.157 -15.910 1.00 94.00 354 PRO A N 1
ATOM 2700 C CA . PRO A 1 354 ? 2.686 -6.478 -17.264 1.00 94.00 354 PRO A CA 1
ATOM 2701 C C . PRO A 1 354 ? 1.995 -7.689 -17.895 1.00 94.00 354 PRO A C 1
ATOM 2703 O O . PRO A 1 354 ? 1.715 -7.652 -19.091 1.00 94.00 354 PRO A O 1
ATOM 2706 N N . CYS A 1 355 ? 1.699 -8.741 -17.121 1.00 93.12 355 CYS A N 1
ATOM 2707 C CA . CYS A 1 355 ? 0.992 -9.914 -17.640 1.00 93.12 355 CYS A CA 1
ATOM 2708 C C . CYS A 1 355 ? -0.396 -9.541 -18.168 1.00 93.12 355 CYS A C 1
ATOM 2710 O O . CYS A 1 355 ? -0.740 -9.903 -19.289 1.00 93.12 355 CYS A O 1
ATOM 2712 N N . HIS A 1 356 ? -1.155 -8.753 -17.406 1.00 92.56 356 HIS A N 1
ATOM 2713 C CA . HIS A 1 356 ? -2.476 -8.309 -17.837 1.00 92.56 356 HIS A CA 1
ATOM 2714 C C . HIS A 1 356 ? -2.428 -7.340 -19.016 1.00 92.56 356 HIS A C 1
ATOM 2716 O O . HIS A 1 356 ? -3.311 -7.376 -19.864 1.00 92.56 356 HIS A O 1
ATOM 2722 N N . VAL A 1 357 ? -1.405 -6.486 -19.107 1.00 94.38 357 VAL A N 1
ATOM 2723 C CA . VAL A 1 357 ? -1.241 -5.604 -20.272 1.00 94.38 357 VAL A CA 1
ATOM 2724 C C . VAL A 1 357 ? -1.115 -6.412 -21.561 1.00 94.38 357 VAL A C 1
ATOM 2726 O O . VAL A 1 357 ? -1.744 -6.062 -22.557 1.00 94.38 357 VAL A O 1
ATOM 2729 N N . LEU A 1 358 ? -0.324 -7.490 -21.542 1.00 94.56 358 LEU A N 1
ATOM 2730 C CA . LEU A 1 358 ? -0.080 -8.335 -22.714 1.00 94.56 358 LEU A CA 1
ATOM 2731 C C . LEU A 1 358 ? -1.363 -8.955 -23.282 1.00 94.56 358 LEU A C 1
ATOM 2733 O O . LEU A 1 358 ? -1.431 -9.166 -24.488 1.00 94.56 358 LEU A O 1
ATOM 2737 N N . GLU A 1 359 ? -2.381 -9.200 -22.452 1.00 93.25 359 GLU A N 1
ATOM 2738 C CA . GLU A 1 359 ? -3.681 -9.727 -22.894 1.00 93.25 359 GLU A CA 1
ATOM 2739 C C . GLU A 1 359 ? -4.431 -8.771 -23.833 1.00 93.25 359 GLU A C 1
ATOM 2741 O O . GLU A 1 359 ? -5.251 -9.210 -24.639 1.00 93.25 359 GLU A O 1
ATOM 2746 N N . HIS A 1 360 ? -4.162 -7.468 -23.718 1.00 93.62 360 HIS A N 1
ATOM 2747 C CA . HIS A 1 360 ? -4.911 -6.413 -24.409 1.00 93.62 360 HIS A CA 1
ATOM 2748 C C . HIS A 1 360 ? -4.094 -5.703 -25.486 1.00 93.62 360 HIS A C 1
ATOM 2750 O O . HIS A 1 360 ? -4.591 -4.781 -26.138 1.00 93.62 360 HIS A O 1
ATOM 2756 N N . LEU A 1 361 ? -2.838 -6.107 -25.691 1.00 93.25 361 LEU A N 1
ATOM 2757 C CA . LEU A 1 361 ? -2.061 -5.614 -26.820 1.00 93.25 361 LEU A CA 1
ATOM 2758 C C . LEU A 1 361 ? -2.571 -6.232 -28.131 1.00 93.25 361 LEU A C 1
ATOM 2760 O O . LEU A 1 361 ? -2.997 -7.389 -28.145 1.00 93.25 361 LEU A O 1
ATOM 2764 N N . PRO A 1 362 ? -2.513 -5.497 -29.257 1.00 91.12 362 PRO A N 1
ATOM 2765 C CA . PRO A 1 362 ? -2.806 -6.074 -30.562 1.00 91.12 362 PRO A CA 1
ATOM 2766 C C . PRO A 1 362 ? -1.919 -7.295 -30.820 1.00 91.12 362 PRO A C 1
ATOM 2768 O O . PRO A 1 362 ? -0.709 -7.242 -30.595 1.00 91.12 362 PRO A O 1
ATOM 2771 N N . ALA A 1 363 ? -2.512 -8.382 -31.315 1.00 83.81 363 ALA A N 1
ATOM 2772 C CA . ALA A 1 363 ? -1.738 -9.513 -31.807 1.00 83.81 363 ALA A CA 1
ATOM 2773 C C . ALA A 1 363 ? -0.869 -9.051 -32.991 1.00 83.81 363 ALA A C 1
ATOM 2775 O O . ALA A 1 363 ? -1.383 -8.410 -33.912 1.00 83.81 363 ALA A O 1
ATOM 2776 N N . ASN A 1 364 ? 0.431 -9.354 -32.933 1.00 59.19 364 ASN A N 1
ATOM 2777 C CA . ASN A 1 364 ? 1.379 -9.086 -34.021 1.00 59.19 364 ASN A CA 1
ATOM 2778 C C . ASN A 1 364 ? 1.172 -10.016 -35.217 1.00 59.19 364 ASN A C 1
ATOM 2780 O O . ASN A 1 364 ? 0.843 -11.206 -34.992 1.00 59.19 364 ASN A O 1
#

Secondary structure (DSSP, 8-state):
--PPPPPP------------SSHHHHHHHHHTT---GGGTTHHHHHHHHHHHHT-TTS---HHHHHHHHHHHHHHHHHHHT-TT--S-HHHHHHHHHHHHH-PPPTTTTT-SHHHHHHHHHHHHHHHHHHTT-HHHHHHHHHHHHHTSHHHHHHHHHHHHT--HHHHHHHHHHHHHHHHHHHHHHHHHHHHHHHHHHTTT-HHHHHHHHHHHHHHHHHHTT--S------HHHHHHHHTT-HHHHHHHHHHHHHH-TT---SSS--HHHHHHHHHHHHHTT-HHHHHHHHHHHHHTT---HHHHHHHHHTT-HHHHHHHHHHHHHHHHHS--HHHHHHHHHHHHHHHHTT-HHHHHHHHHSPP-

Radius of gyration: 25.59 Å; chains: 1; bounding box: 79×83×62 Å

Foldseek 3Di:
DDDDDDDDDDDDPDDDDDPPPPVLVVVLVVLPQAADPPCLQPQLQVVLVCCCVCPPPRGVDNPSSVSSLVRLLVVLLVCLLDLDDPPLSLVSNLVS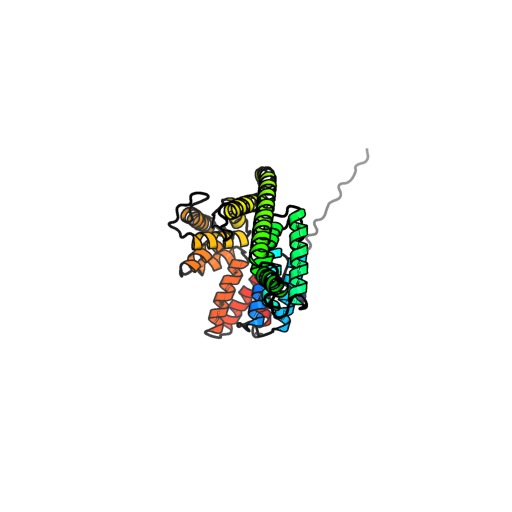LCVVPNAADLVVHCPDPSSVSLVSSLVSLVNNLVSLPLSSLLSNLCSCVVRVVLVNVLVVCVVVVHHSVVSVVVSVVSSVVSLVSSLVSLVVLLVVLVVVCVVVPLVSVVSNVVSVQSNVCSVVVPVPRQQAAAVSLLVCLLVQVLVSLVSLLVSCLVQDQPHDDPDHDRSVVSLVVLVVVVVVQRLSSLVSNLSNCVSVVHDSLVSLVSSVVSPRLVSLVVNLVVLVVVCVVPPDPVSLVVSLVSLSSSVVSRRSVSSVNNVSRDDD

Organism: NCBI:txid1247867